Protein AF-A0A5J4RJC3-F1 (afdb_monomer)

Sequence (228 aa):
RYALVGKVFGEYEFVKGLTYNISLGGDYYGSHNDTYRSSELPLVGYAYYEKKSNPTGYSSSSFYFNWLVENKINYNTRINDDHSINAILVQSAQKETLKSNNVTATDYPNDYIQTISGGTVTKGASEKAQWSLASYLARIQYSYQGKYMASAAIRTDGSSRFGKNNRWGYFPSASAAWRISDENFFKICYCSCLIISFNGYICPDERVSSLVCYSSGIFLCRSLRCCF

Mean predicted aligned error: 11.56 Å

Solvent-accessible surface area (backbone atoms only — not comparable to full-atom val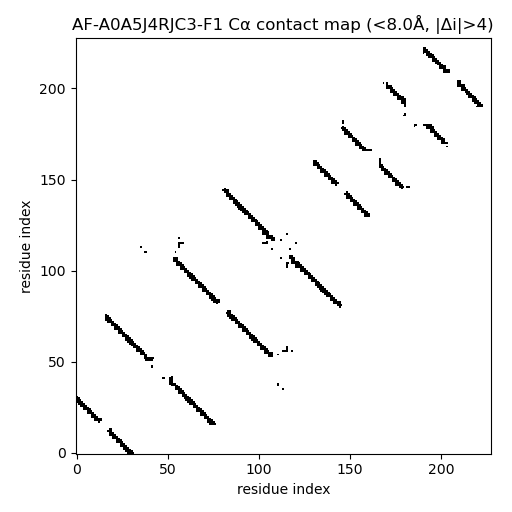ues): 12233 Å² total; per-residue (Å²): 112,50,76,49,77,51,73,51,72,50,75,48,71,83,48,95,45,33,36,39,36,43,36,44,35,38,39,39,38,43,37,69,50,76,49,67,44,58,30,84,51,80,57,92,94,59,94,59,93,83,63,73,37,81,27,38,26,37,40,37,41,38,42,36,42,37,40,37,40,38,42,36,41,36,37,46,50,64,59,73,96,44,34,41,40,39,36,38,41,36,40,38,42,36,41,40,38,40,37,40,37,39,39,33,15,30,72,42,90,52,84,85,52,65,53,59,87,43,27,49,75,77,47,73,52,75,48,76,50,74,47,38,39,39,37,40,36,42,35,41,34,42,29,43,70,81,32,42,36,39,36,42,36,42,33,36,44,31,36,63,86,41,58,92,91,61,30,65,50,82,32,53,32,43,33,43,33,41,36,52,45,82,38,90,88,43,81,51,96,85,59,80,38,40,36,45,38,44,40,43,36,43,44,89,52,101,86,51,84,73,47,81,50,74,53,75,49,78,52,73,52,83,73,90,71,80,86,133

Foldseek 3Di:
DDKDWDKDKDWDDPDVQKIKMKMKIKMKDKDKDKDKDFQQDDDPPDPDSPGGHWIKIKIKIKIKMKMKIKIKIWGWDDDPLFKTKIKMKMKMKMKMKIKMKMWMFTQAPHPPDRDNVRGHTDDIDMDMDMKMKIKIKIKMWMGTNVFKIKIKMKMKMAMPVDDPVPRIDIKIKIKIKGWPCPDPVNPDQQFNTWMWMWIWIWDDDPPDPIDTDTDTDIDGDRPPDDDD

Radius of gyration: 30.33 Å; Cα contacts (8 Å, |Δi|>4): 540; chains: 1; bounding box: 57×48×89 Å

Nearest PDB structures (foldseek):
  6z8i-assembly1_B  TM=8.276E-01  e=5.764E-12  Bacteroides thetaiotaomicron VPI-5482
  6slj-assembly1_A  TM=7.906E-01  e=1.188E-09  Porphyromonas gingivalis W83
  6sln-assembly1_B  TM=7.807E-01  e=1.125E-09  Porphyromonas gingivalis W83
  6sml-assembly1_B  TM=7.845E-01  e=1.399E-09  Porphyromonas gingivalis W83
  6sli-assembly1_B  TM=7.901E-01  e=1.902E-08  Porphyromonas gingivalis W83

Secondary structure (DSSP, 8-state):
-EEEEEEEEEEEEEETTEEEEEEEEEEEEEEEEEEEE-TTSPPTT---TTSPPPPEEEEEEEEEEEEEEEEEEEEEEEETTTEEEEEEEEEEEEEEEEEEEEEEEE--S-SS--SGGGSEEEEEEEEEEEEEEEEEEEEEEEEETTTEEEEEEEEEEEETTS-GGG-EEEEEEEEEEEEGGGSTT---TT-S-EEEEEEEEEEP-SSSS-EEEEEEEEEE--------

Structure (mmCIF, N/CA/C/O backbone):
data_AF-A0A5J4RJC3-F1
#
_entry.id   AF-A0A5J4RJC3-F1
#
loop_
_atom_site.group_PDB
_atom_site.id
_atom_site.type_symbol
_atom_site.label_atom_id
_atom_site.label_alt_id
_atom_site.label_comp_id
_atom_site.label_asym_id
_atom_site.label_entity_id
_atom_site.label_seq_id
_atom_site.pdbx_PDB_ins_code
_atom_site.Cartn_x
_atom_site.Cartn_y
_atom_site.Cartn_z
_atom_site.occupancy
_atom_site.B_iso_or_equiv
_atom_site.auth_seq_id
_atom_site.auth_comp_id
_atom_site.auth_asym_id
_atom_site.auth_atom_id
_atom_site.pdbx_PDB_model_num
ATOM 1 N N . ARG A 1 1 ? 0.465 8.266 -25.369 1.00 79.44 1 ARG A N 1
ATOM 2 C CA . ARG A 1 1 ? 0.507 7.972 -23.914 1.00 79.44 1 ARG A CA 1
ATOM 3 C C . ARG A 1 1 ? -0.915 7.714 -23.461 1.00 79.44 1 ARG A C 1
ATOM 5 O O . ARG A 1 1 ? -1.773 8.515 -23.805 1.00 79.44 1 ARG A O 1
ATOM 12 N N . TYR A 1 2 ? -1.154 6.631 -22.736 1.00 84.31 2 TYR A N 1
ATOM 13 C CA . TYR A 1 2 ? -2.465 6.259 -22.215 1.00 84.31 2 TYR A CA 1
ATOM 14 C C . TYR A 1 2 ? -2.337 5.994 -20.722 1.00 84.31 2 TYR A C 1
ATOM 16 O O . TYR A 1 2 ? -1.363 5.376 -20.294 1.00 84.31 2 TYR A O 1
ATOM 24 N N . ALA A 1 3 ? -3.308 6.472 -19.952 1.00 90.62 3 ALA A N 1
ATOM 25 C CA . ALA A 1 3 ? -3.423 6.196 -18.533 1.00 90.62 3 ALA A CA 1
ATOM 26 C C . ALA A 1 3 ? -4.844 5.708 -18.254 1.00 90.62 3 ALA A C 1
ATOM 28 O O . ALA A 1 3 ? -5.807 6.328 -18.704 1.00 90.62 3 ALA A O 1
ATOM 29 N N . LEU A 1 4 ? -4.967 4.605 -17.530 1.00 91.12 4 LEU A N 1
ATOM 30 C CA . LEU A 1 4 ? -6.232 4.104 -17.014 1.00 91.12 4 LEU A CA 1
ATOM 31 C C . LEU A 1 4 ? -6.074 3.967 -15.509 1.00 91.12 4 LEU A C 1
ATOM 33 O O . LEU A 1 4 ? -5.151 3.299 -15.063 1.00 91.12 4 LEU A O 1
ATOM 37 N N . VAL A 1 5 ? -6.965 4.584 -14.744 1.00 94.75 5 VAL A N 1
ATOM 38 C CA . VAL A 1 5 ? -7.027 4.437 -13.289 1.00 94.75 5 VAL A CA 1
ATOM 39 C C . VAL A 1 5 ? -8.444 4.019 -12.951 1.00 94.75 5 VAL A C 1
ATOM 41 O O . VAL A 1 5 ? -9.401 4.648 -13.398 1.00 94.75 5 VAL A O 1
ATOM 44 N N . GLY A 1 6 ? -8.582 2.946 -12.185 1.00 94.88 6 GLY A N 1
ATOM 45 C CA . GLY A 1 6 ? -9.876 2.413 -11.795 1.00 94.88 6 GLY A CA 1
ATOM 46 C C . GLY A 1 6 ? -9.856 1.910 -10.364 1.00 94.88 6 GLY A C 1
ATOM 47 O O . GLY A 1 6 ? -8.850 1.394 -9.881 1.00 94.88 6 GLY A O 1
ATOM 48 N N . LYS A 1 7 ? -10.994 2.047 -9.687 1.00 96.00 7 LYS A N 1
ATOM 49 C CA . LYS A 1 7 ? -11.253 1.408 -8.401 1.00 96.00 7 LYS A CA 1
ATOM 50 C C . LYS A 1 7 ? -12.678 0.884 -8.392 1.00 96.00 7 LYS A C 1
ATOM 52 O O . LYS A 1 7 ? -13.615 1.627 -8.662 1.00 96.00 7 LYS A O 1
ATOM 57 N N . VAL A 1 8 ? -12.826 -0.386 -8.053 1.00 97.19 8 VAL A N 1
ATOM 58 C CA . VAL A 1 8 ? -14.105 -1.045 -7.807 1.00 97.19 8 VAL A CA 1
ATOM 59 C C . VAL A 1 8 ? -14.127 -1.438 -6.342 1.00 97.19 8 VAL A C 1
ATOM 61 O O . VAL A 1 8 ? -13.128 -1.920 -5.813 1.00 97.19 8 VAL A O 1
ATOM 64 N N . PHE A 1 9 ? -15.244 -1.217 -5.664 1.00 96.75 9 PHE A N 1
ATOM 65 C CA . PHE A 1 9 ? -15.417 -1.660 -4.289 1.00 96.75 9 PHE A CA 1
ATOM 66 C C . PHE A 1 9 ? -16.818 -2.218 -4.084 1.00 96.75 9 PHE A C 1
ATOM 68 O O . PHE A 1 9 ? -17.766 -1.809 -4.751 1.00 96.75 9 PHE A O 1
ATOM 75 N N . GLY A 1 10 ? -16.924 -3.162 -3.161 1.00 97.25 10 GLY A N 1
ATOM 76 C CA . GLY A 1 10 ? -18.173 -3.722 -2.684 1.00 97.25 10 GLY A CA 1
ATOM 77 C C . GLY A 1 10 ? -18.180 -3.675 -1.167 1.00 97.25 10 GLY A C 1
ATOM 78 O O . GLY A 1 10 ? -17.163 -3.943 -0.529 1.00 97.25 10 GLY A O 1
ATOM 79 N N . GLU A 1 11 ? -19.322 -3.326 -0.596 1.00 96.06 11 GLU A N 1
ATOM 80 C CA . GLU A 1 11 ? -19.543 -3.372 0.841 1.00 96.06 11 GLU A CA 1
ATOM 81 C C . GLU A 1 11 ? -20.780 -4.212 1.128 1.00 96.06 11 GLU A C 1
ATOM 83 O O . GLU A 1 11 ? -21.789 -4.110 0.430 1.00 96.06 11 GLU A O 1
ATOM 88 N N . TYR A 1 12 ? -20.680 -5.059 2.142 1.00 96.81 12 TYR A N 1
ATOM 89 C CA . TYR A 1 12 ? -21.760 -5.915 2.588 1.00 96.81 12 TYR A CA 1
ATOM 90 C C . TYR A 1 12 ? -21.789 -5.968 4.113 1.00 96.81 12 TYR A C 1
ATOM 92 O O . TYR A 1 12 ? -20.771 -6.218 4.761 1.00 96.81 12 TYR A O 1
ATOM 100 N N . GLU A 1 13 ? -22.960 -5.733 4.693 1.00 96.38 13 GLU A N 1
ATOM 101 C CA . GLU A 1 13 ? -23.194 -5.877 6.126 1.00 96.38 13 GLU A CA 1
ATOM 102 C C . GLU A 1 13 ? -23.735 -7.284 6.402 1.00 96.38 13 GLU A C 1
ATOM 104 O O . GLU A 1 13 ? -24.862 -7.605 6.033 1.00 96.38 13 GLU A O 1
ATOM 109 N N . PHE A 1 14 ? -22.918 -8.142 7.022 1.00 91.19 14 PHE A N 1
ATOM 110 C CA . PHE A 1 14 ? -23.295 -9.533 7.308 1.00 91.19 14 PHE A CA 1
ATOM 111 C C . PHE A 1 14 ? -24.286 -9.630 8.469 1.00 91.19 14 PHE A C 1
ATOM 113 O O . PHE A 1 14 ? -25.265 -10.369 8.415 1.00 91.19 14 PHE A O 1
ATOM 120 N N . VAL A 1 15 ? -24.004 -8.888 9.537 1.00 92.88 15 VAL A N 1
ATOM 121 C CA . VAL A 1 15 ? -24.856 -8.730 10.718 1.00 92.88 15 VAL A CA 1
ATOM 122 C C . VAL A 1 15 ? -24.764 -7.282 11.166 1.00 92.88 15 VAL A C 1
ATOM 124 O O . VAL A 1 15 ? -23.792 -6.606 10.834 1.00 92.88 15 VAL A O 1
ATOM 127 N N . LYS A 1 16 ? -25.742 -6.812 11.945 1.00 91.00 16 LYS A N 1
ATOM 128 C CA . LYS A 1 16 ? -25.779 -5.423 12.412 1.00 91.00 16 LYS A CA 1
ATOM 129 C C . LYS A 1 16 ? -24.446 -5.025 13.053 1.00 91.00 16 LYS A C 1
ATOM 131 O O . LYS A 1 16 ? -24.051 -5.590 14.072 1.00 91.00 16 LYS A O 1
ATOM 136 N N . GLY A 1 17 ? -23.771 -4.051 12.449 1.00 90.75 17 GLY A N 1
ATOM 137 C CA . GLY A 1 17 ? -22.478 -3.548 12.905 1.00 90.75 17 GLY A CA 1
ATOM 138 C C . GLY A 1 17 ? -21.248 -4.288 12.367 1.00 90.75 17 GLY A C 1
ATOM 139 O O . GLY A 1 17 ? -20.152 -3.755 12.516 1.00 90.75 17 GLY A O 1
ATOM 140 N N . LEU A 1 18 ? -21.383 -5.452 11.718 1.00 96.19 18 LEU A N 1
ATOM 141 C CA . LEU A 1 18 ? -20.292 -6.159 11.035 1.00 96.19 18 LEU A CA 1
ATOM 142 C C . LEU A 1 18 ? -20.354 -5.908 9.526 1.00 96.19 18 LEU A C 1
ATOM 144 O O . LEU A 1 18 ? -21.114 -6.553 8.801 1.00 96.19 18 LEU A O 1
ATOM 148 N N . THR A 1 19 ? -19.498 -5.015 9.048 1.00 97.38 19 THR A N 1
ATOM 149 C CA . THR A 1 19 ? -19.360 -4.695 7.631 1.00 97.38 19 THR A CA 1
ATOM 150 C C . THR A 1 19 ? -18.090 -5.297 7.054 1.00 97.38 19 THR A C 1
ATOM 152 O O . THR A 1 19 ? -17.008 -5.231 7.641 1.00 97.38 19 THR A O 1
ATOM 155 N N . TYR A 1 20 ? -18.214 -5.884 5.873 1.00 97.75 20 TYR A N 1
ATOM 156 C CA . TYR A 1 20 ? -17.095 -6.309 5.054 1.00 97.75 20 TYR A CA 1
ATOM 157 C C . TYR A 1 20 ? -17.040 -5.461 3.799 1.00 97.75 20 TYR A C 1
ATOM 159 O O . TYR A 1 20 ? -18.033 -5.285 3.102 1.00 97.75 20 TYR A O 1
ATOM 167 N N . ASN A 1 21 ? -15.861 -4.933 3.524 1.00 97.31 21 ASN A N 1
ATOM 168 C CA . ASN A 1 21 ? -15.579 -4.097 2.381 1.00 97.31 21 ASN A CA 1
ATOM 169 C C . ASN A 1 21 ? -14.412 -4.719 1.618 1.00 97.31 21 ASN A C 1
ATOM 171 O O . ASN A 1 21 ? -13.343 -4.955 2.184 1.00 97.31 21 ASN A O 1
ATOM 175 N N . ILE A 1 22 ? -14.627 -4.986 0.340 1.00 97.31 22 ILE A N 1
ATOM 176 C CA . ILE A 1 22 ? -13.592 -5.418 -0.589 1.00 97.31 22 ILE A CA 1
ATOM 177 C C . ILE A 1 22 ? -13.391 -4.314 -1.613 1.00 97.31 22 ILE A C 1
ATOM 179 O O . ILE A 1 22 ? -14.357 -3.784 -2.161 1.00 97.31 22 ILE A O 1
ATOM 183 N N . SER A 1 23 ? -12.143 -3.959 -1.896 1.00 97.38 23 SER A N 1
ATOM 184 C CA . SER A 1 23 ? -11.833 -3.014 -2.958 1.00 97.38 23 SER A CA 1
ATOM 185 C C . SER A 1 23 ? -10.666 -3.484 -3.809 1.00 97.38 23 SER A C 1
ATOM 187 O O . SER A 1 23 ? -9.675 -4.008 -3.307 1.0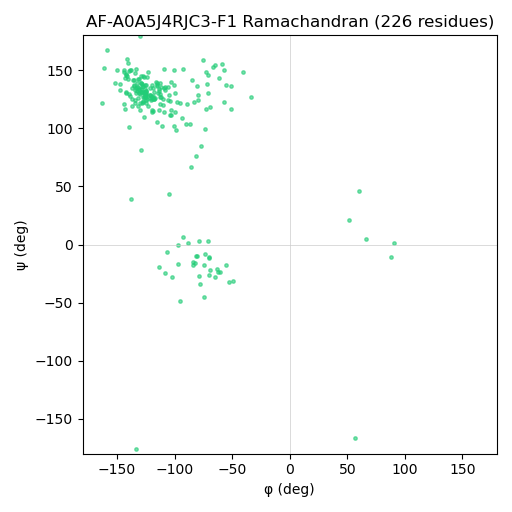0 97.38 23 SER A O 1
ATOM 189 N N . LEU A 1 24 ? -10.817 -3.319 -5.118 1.00 97.06 24 LEU A N 1
ATOM 190 C CA . LEU A 1 24 ? -9.807 -3.576 -6.127 1.00 97.06 24 LEU A CA 1
ATOM 191 C C . LEU A 1 24 ? -9.539 -2.268 -6.859 1.00 97.06 24 LEU A C 1
ATOM 193 O O . LEU A 1 24 ? -10.411 -1.731 -7.539 1.00 97.06 24 LEU A O 1
ATOM 197 N N . GLY A 1 25 ? -8.331 -1.751 -6.697 1.00 96.56 25 GLY A N 1
ATOM 198 C CA . GLY A 1 25 ? -7.804 -0.619 -7.436 1.00 96.56 25 GLY A CA 1
ATOM 199 C C . GLY A 1 25 ? -6.726 -1.067 -8.408 1.00 96.56 25 GLY A C 1
ATOM 200 O O . GLY A 1 25 ? -6.008 -2.037 -8.163 1.00 96.56 25 GLY A O 1
ATOM 201 N N . GLY A 1 26 ? -6.587 -0.343 -9.505 1.00 96.12 26 GLY A N 1
ATOM 202 C CA . GLY A 1 26 ? -5.469 -0.530 -10.404 1.00 96.12 26 GLY A CA 1
ATOM 203 C C . GLY A 1 26 ? -5.271 0.665 -11.305 1.00 96.12 26 GLY A C 1
ATOM 204 O O . GLY A 1 26 ? -6.211 1.392 -11.638 1.00 96.12 26 GLY A O 1
ATOM 205 N N . ASP A 1 27 ? -4.029 0.841 -11.703 1.00 95.62 27 ASP A N 1
ATOM 206 C CA . ASP A 1 27 ? -3.633 1.855 -12.642 1.00 95.62 27 ASP A CA 1
ATOM 207 C C . ASP A 1 27 ? -2.652 1.276 -13.660 1.00 95.62 27 ASP A C 1
ATOM 209 O O . ASP A 1 27 ? -1.838 0.384 -13.400 1.00 95.62 27 ASP A O 1
ATOM 213 N N . TYR A 1 28 ? -2.827 1.737 -14.884 1.00 94.75 28 TYR A N 1
ATOM 214 C CA . TYR A 1 28 ? -2.061 1.329 -16.036 1.00 94.75 28 TYR A CA 1
ATOM 215 C C . TYR A 1 28 ? -1.586 2.581 -16.742 1.00 94.75 28 TYR A C 1
ATOM 217 O O . TYR A 1 28 ? -2.384 3.462 -17.063 1.00 94.75 28 TYR A O 1
ATOM 225 N N . TYR A 1 29 ? -0.293 2.628 -17.031 1.00 93.94 29 TYR A N 1
ATOM 226 C CA . TYR A 1 29 ? 0.284 3.650 -17.879 1.00 93.94 29 TYR A CA 1
ATOM 227 C C . TYR A 1 29 ? 1.104 3.000 -18.989 1.00 93.94 29 TYR A C 1
ATOM 229 O O . TYR A 1 29 ? 2.037 2.232 -18.754 1.00 93.94 29 TYR A O 1
ATOM 237 N N . GLY A 1 30 ? 0.728 3.323 -20.221 1.00 93.38 30 GLY A N 1
ATOM 238 C CA . GLY A 1 30 ? 1.398 2.880 -21.431 1.00 93.38 30 GLY A CA 1
ATOM 239 C C . GLY A 1 30 ? 1.894 4.081 -22.219 1.00 93.38 30 GLY A C 1
ATOM 240 O O . GLY A 1 30 ? 1.125 4.977 -22.584 1.00 93.38 30 GLY A O 1
ATOM 241 N N . SER A 1 31 ? 3.182 4.104 -22.528 1.00 93.12 31 SER A N 1
ATOM 242 C CA . SER A 1 31 ? 3.745 5.068 -23.463 1.00 93.12 31 SER A CA 1
ATOM 243 C C . SER A 1 31 ? 4.488 4.328 -24.546 1.00 93.12 31 SER A C 1
ATOM 245 O O . SER A 1 31 ? 5.388 3.555 -24.252 1.00 93.12 31 SER A O 1
ATOM 247 N N . HIS A 1 32 ? 4.146 4.635 -25.785 1.00 92.62 32 HIS A N 1
ATOM 248 C CA . HIS A 1 32 ? 4.921 4.250 -26.948 1.00 92.62 32 HIS A CA 1
ATOM 249 C C . HIS A 1 32 ? 5.352 5.524 -27.658 1.00 92.62 32 HIS A C 1
ATOM 251 O O . HIS A 1 32 ? 4.567 6.475 -27.736 1.00 92.62 32 HIS A O 1
ATOM 257 N N . ASN A 1 33 ? 6.602 5.570 -28.092 1.00 91.12 33 ASN A N 1
ATOM 258 C CA . ASN A 1 33 ? 7.173 6.719 -28.764 1.00 91.12 33 ASN A CA 1
ATOM 259 C C . ASN A 1 33 ? 8.128 6.249 -29.854 1.00 91.12 33 ASN A C 1
ATOM 261 O O . ASN A 1 33 ? 9.172 5.671 -29.555 1.00 91.12 33 ASN A O 1
ATOM 265 N N . ASP A 1 34 ? 7.788 6.577 -31.093 1.00 91.50 34 ASP A N 1
ATOM 266 C CA . ASP A 1 34 ? 8.653 6.374 -32.243 1.00 91.50 34 ASP A CA 1
ATOM 267 C C . ASP A 1 34 ? 9.141 7.726 -32.745 1.00 91.50 34 ASP A C 1
ATOM 269 O O . ASP A 1 34 ? 8.376 8.683 -32.870 1.00 91.50 34 ASP A O 1
ATOM 273 N N . THR A 1 35 ? 10.432 7.808 -33.026 1.00 90.00 35 THR A N 1
ATOM 274 C CA . THR A 1 35 ? 11.062 8.985 -33.613 1.00 90.00 35 THR A CA 1
ATOM 275 C C . THR A 1 35 ? 11.967 8.544 -34.739 1.00 90.00 35 THR A C 1
ATOM 277 O O . THR A 1 35 ? 12.755 7.612 -34.577 1.00 90.00 35 THR A O 1
ATOM 280 N N . TYR A 1 36 ? 11.886 9.247 -35.857 1.00 89.81 36 TYR A N 1
ATOM 281 C CA . TYR A 1 36 ? 12.726 9.009 -37.012 1.00 89.81 36 TYR A CA 1
ATOM 282 C C . TYR A 1 36 ? 13.441 10.298 -37.392 1.00 89.81 36 TYR A C 1
ATOM 284 O O . TYR A 1 36 ? 12.834 11.366 -37.475 1.00 89.81 36 TYR A O 1
ATOM 292 N N . ARG A 1 37 ? 14.747 10.196 -37.612 1.00 87.38 37 ARG A N 1
ATOM 293 C CA . ARG A 1 37 ? 15.583 11.274 -38.116 1.00 87.38 37 ARG A CA 1
ATOM 294 C C . ARG A 1 37 ? 15.986 10.935 -39.546 1.00 87.38 37 ARG A C 1
ATOM 296 O O . ARG A 1 37 ? 16.731 9.980 -39.752 1.00 87.38 37 ARG A O 1
ATOM 303 N N . SER A 1 38 ? 15.509 11.739 -40.495 1.00 83.31 38 SER A N 1
ATOM 304 C CA . SER A 1 38 ? 15.819 11.607 -41.922 1.00 83.31 38 SER A CA 1
ATOM 305 C C . SER A 1 38 ? 17.290 11.895 -42.227 1.00 83.31 38 SER A C 1
ATOM 307 O O . SER A 1 38 ? 17.953 12.678 -41.537 1.00 83.31 38 SER A O 1
ATOM 309 N N . SER A 1 39 ? 17.761 11.276 -43.309 1.00 81.38 39 SER A N 1
ATOM 310 C CA . SER A 1 39 ? 19.084 11.476 -43.891 1.00 81.38 39 SER A CA 1
ATOM 311 C C . SER A 1 39 ? 19.322 12.904 -44.413 1.00 81.38 39 SER A C 1
ATOM 313 O O . SER A 1 39 ? 20.469 13.341 -44.517 1.00 81.38 39 SER A O 1
ATOM 315 N N . GLU A 1 40 ? 18.255 13.662 -44.690 1.00 78.94 40 GLU A N 1
ATOM 316 C CA . GLU A 1 40 ? 18.301 15.045 -45.192 1.00 78.94 40 GLU A CA 1
ATOM 317 C C . GLU A 1 40 ? 18.685 16.067 -44.111 1.00 78.94 40 GLU A C 1
ATOM 319 O O . GLU A 1 40 ? 19.101 17.182 -44.421 1.00 78.94 40 GLU A O 1
ATOM 324 N N . LEU A 1 41 ? 18.586 15.693 -42.830 1.00 75.75 41 LEU A N 1
ATOM 325 C CA . LEU A 1 41 ? 18.925 16.583 -41.722 1.00 75.75 41 LEU A CA 1
ATOM 326 C C . LEU A 1 41 ? 20.449 16.642 -41.503 1.00 75.75 41 LEU A C 1
ATOM 328 O O . LEU A 1 41 ? 21.061 15.600 -41.228 1.00 75.75 41 LEU A O 1
ATOM 332 N N . PRO A 1 42 ? 21.077 17.836 -41.530 1.00 69.44 42 PRO A N 1
ATOM 333 C CA . PRO A 1 42 ? 22.514 17.974 -41.305 1.00 69.44 42 PRO A CA 1
ATOM 334 C C . PRO A 1 42 ? 22.908 17.573 -39.874 1.00 69.44 42 PRO A C 1
ATOM 336 O O . PRO A 1 42 ? 22.104 17.607 -38.940 1.00 69.44 42 PRO A O 1
ATOM 339 N N . LEU A 1 43 ? 24.163 17.155 -39.687 1.00 67.69 43 LEU A N 1
ATOM 340 C CA . LEU A 1 43 ? 24.725 16.867 -38.364 1.00 67.69 43 LEU A CA 1
ATOM 341 C C . LEU A 1 43 ? 25.157 18.175 -37.684 1.00 67.69 43 LEU A C 1
ATOM 343 O O . LEU A 1 43 ? 25.804 19.016 -38.306 1.00 67.69 43 LEU A O 1
ATOM 347 N N . VAL A 1 44 ? 24.842 18.330 -36.393 1.00 63.78 44 VAL A N 1
ATOM 348 C CA . VAL A 1 44 ? 25.274 19.489 -35.592 1.00 63.78 44 VAL A CA 1
ATOM 349 C C . VAL A 1 44 ? 26.806 19.584 -35.622 1.00 63.78 44 VAL A C 1
ATOM 351 O O . VAL A 1 44 ? 27.488 18.625 -35.264 1.00 63.78 44 VAL A O 1
ATOM 354 N N . GLY A 1 45 ? 27.341 20.726 -36.067 1.00 63.88 45 GLY A N 1
ATOM 355 C CA . GLY A 1 45 ? 28.786 20.990 -36.139 1.00 63.88 45 GLY A CA 1
ATOM 356 C C . GLY A 1 45 ? 29.481 20.610 -37.455 1.00 63.88 45 GLY A C 1
ATOM 357 O O . GLY A 1 45 ? 30.684 20.826 -37.567 1.00 63.88 45 GLY A O 1
ATOM 358 N N . TYR A 1 46 ? 28.763 20.090 -38.459 1.00 58.97 46 TYR A N 1
ATOM 359 C CA . TYR A 1 46 ? 29.318 19.819 -39.793 1.00 58.97 46 TYR A CA 1
ATOM 360 C C . TYR A 1 46 ? 28.852 20.875 -40.806 1.00 58.97 46 TYR A C 1
ATOM 362 O O . TYR A 1 46 ? 27.658 21.063 -41.010 1.00 58.97 46 TYR A O 1
ATOM 370 N N . ALA A 1 47 ? 29.802 21.548 -41.465 1.00 53.62 47 ALA A N 1
ATOM 371 C CA . ALA A 1 47 ? 29.554 22.639 -42.419 1.00 53.62 47 ALA A CA 1
ATOM 372 C C . ALA A 1 47 ? 29.112 22.183 -43.828 1.00 53.62 47 ALA A C 1
ATOM 374 O O . ALA A 1 47 ? 28.959 23.013 -44.720 1.00 53.62 47 ALA A O 1
ATOM 375 N N . TYR A 1 48 ? 28.927 20.881 -44.058 1.00 52.66 48 TYR A N 1
ATOM 376 C CA . TYR A 1 48 ? 28.802 20.329 -45.408 1.00 52.66 48 TYR A CA 1
ATOM 377 C C . TYR A 1 48 ? 27.383 19.827 -45.685 1.00 52.66 48 TYR A C 1
ATOM 379 O O . TYR A 1 48 ? 27.010 18.726 -45.289 1.00 52.66 48 TYR A O 1
ATOM 387 N N . TYR A 1 49 ? 26.619 20.638 -46.420 1.00 56.28 49 TYR A N 1
ATOM 388 C CA . TYR A 1 49 ? 25.279 20.330 -46.938 1.00 56.28 49 TYR A CA 1
ATOM 389 C C . TYR A 1 49 ? 25.275 19.280 -48.075 1.00 56.28 49 TYR A C 1
ATOM 391 O O . TYR A 1 49 ? 24.220 18.974 -48.620 1.00 56.28 49 TYR A O 1
ATOM 399 N N . GLU A 1 50 ? 26.434 18.718 -48.443 1.00 59.16 50 GLU A N 1
ATOM 400 C CA . GLU A 1 50 ? 26.585 17.830 -49.610 1.00 59.16 50 GLU A CA 1
ATOM 401 C C . GLU A 1 50 ? 26.537 16.326 -49.278 1.00 59.16 50 GLU A C 1
ATOM 403 O O . GLU A 1 50 ? 26.317 15.507 -50.170 1.00 59.16 50 GLU A O 1
ATOM 408 N N . LYS A 1 51 ? 26.703 15.927 -48.006 1.00 65.62 51 LYS A N 1
ATOM 409 C CA . LYS A 1 51 ? 26.656 14.514 -47.588 1.00 65.62 51 LYS A CA 1
ATOM 410 C C . LYS A 1 51 ? 25.443 14.254 -46.700 1.00 65.62 51 LYS A C 1
ATOM 412 O O . LYS A 1 51 ? 25.374 14.755 -45.579 1.00 65.62 51 LYS A O 1
ATOM 417 N N . LYS A 1 52 ? 24.519 13.417 -47.186 1.00 70.12 52 LYS A N 1
ATOM 418 C CA . LYS A 1 52 ? 23.370 12.942 -46.401 1.00 70.12 52 LYS A CA 1
ATOM 419 C C . LYS A 1 52 ? 23.843 12.287 -45.099 1.00 70.12 52 LYS A C 1
ATOM 421 O O . LYS A 1 52 ? 24.828 11.543 -45.088 1.00 70.12 52 LYS A O 1
ATOM 426 N N . SER A 1 53 ? 23.156 12.585 -44.001 1.00 76.75 53 SER A N 1
ATOM 427 C CA . SER A 1 53 ? 23.426 11.964 -42.706 1.00 76.75 53 SER A CA 1
ATOM 428 C C . SER A 1 53 ? 22.883 10.532 -42.663 1.00 76.75 53 SER A C 1
ATOM 430 O O . SER A 1 53 ? 22.013 10.169 -43.451 1.00 76.75 53 SER A O 1
ATOM 432 N N . ASN A 1 54 ? 23.408 9.695 -41.761 1.00 82.19 54 ASN A N 1
ATOM 433 C CA . ASN A 1 54 ? 22.869 8.349 -41.574 1.00 82.19 54 ASN A CA 1
ATOM 434 C C . ASN A 1 54 ? 21.513 8.449 -40.849 1.00 82.19 54 ASN A C 1
ATOM 436 O O . ASN A 1 54 ? 21.490 8.930 -39.705 1.00 82.19 54 ASN A O 1
ATOM 440 N N . PRO A 1 55 ? 20.396 8.038 -41.476 1.00 85.50 55 PRO A N 1
ATOM 441 C CA . PRO A 1 55 ? 19.090 8.104 -40.843 1.00 85.50 55 PRO A CA 1
ATOM 442 C C . PRO A 1 55 ? 19.053 7.246 -39.580 1.00 85.50 55 PRO A C 1
ATOM 444 O O . PRO A 1 55 ? 19.669 6.183 -39.496 1.00 85.50 55 PRO A O 1
ATOM 447 N N . THR A 1 56 ? 18.339 7.725 -38.565 1.00 88.00 56 THR A N 1
ATOM 448 C CA . THR A 1 56 ? 18.250 7.048 -37.266 1.00 88.00 56 THR A CA 1
ATOM 449 C C . THR A 1 56 ? 16.798 6.920 -36.849 1.00 88.00 56 THR A C 1
ATOM 451 O O . THR A 1 56 ? 16.105 7.923 -36.695 1.00 88.00 56 THR A O 1
ATOM 454 N N . GLY A 1 57 ? 16.349 5.689 -36.627 1.00 91.00 57 GLY A N 1
ATOM 455 C CA . GLY A 1 57 ? 15.059 5.403 -36.014 1.00 91.00 57 GLY A CA 1
ATOM 456 C C . GLY A 1 57 ? 15.245 5.001 -34.560 1.00 91.00 57 GLY A C 1
ATOM 457 O O . GLY A 1 57 ? 16.172 4.267 -34.215 1.00 91.00 57 GLY A O 1
ATOM 458 N N . TYR A 1 58 ? 14.360 5.483 -33.704 1.00 91.38 58 TYR A N 1
ATOM 459 C CA . TYR A 1 58 ? 14.320 5.151 -32.292 1.00 91.38 58 TYR A CA 1
ATOM 460 C C . TYR A 1 58 ? 12.886 4.836 -31.894 1.00 91.38 58 TYR A C 1
ATOM 462 O O . TYR A 1 58 ? 11.977 5.606 -32.191 1.00 91.38 58 TYR A O 1
ATOM 470 N N . SER A 1 59 ? 12.705 3.709 -31.218 1.00 93.25 59 SER A N 1
ATOM 471 C CA . SER A 1 59 ? 11.425 3.274 -30.679 1.00 93.25 59 SER A CA 1
ATOM 472 C C . SER A 1 59 ? 11.599 3.002 -29.202 1.00 93.25 59 SER A C 1
ATOM 474 O O . SER A 1 59 ? 12.539 2.310 -28.799 1.00 93.25 59 SER A O 1
ATOM 476 N N . SER A 1 60 ? 10.710 3.553 -28.386 1.00 93.44 60 SER A N 1
ATOM 477 C CA . SER A 1 60 ? 10.667 3.265 -26.963 1.00 93.44 60 SER A CA 1
ATOM 478 C C . SER A 1 60 ? 9.260 2.958 -26.493 1.00 93.44 60 SER A C 1
ATOM 480 O O . SER A 1 60 ? 8.282 3.602 -26.870 1.00 93.44 60 SER A O 1
ATOM 482 N N . SER A 1 61 ? 9.180 1.962 -25.620 1.00 93.94 61 SER A N 1
ATOM 483 C CA . SER A 1 61 ? 7.952 1.545 -24.966 1.00 93.94 61 SER A CA 1
ATOM 484 C C . SER A 1 61 ? 8.175 1.540 -23.464 1.00 93.94 61 SER A C 1
ATOM 486 O O . SER A 1 61 ? 9.138 0.959 -22.967 1.00 93.94 61 SER A O 1
ATOM 488 N N . SER A 1 62 ? 7.255 2.151 -22.733 1.00 93.94 62 SER A N 1
ATOM 489 C CA . SER A 1 62 ? 7.176 2.098 -21.281 1.00 93.94 62 SER A CA 1
ATOM 490 C C . SER A 1 62 ? 5.821 1.533 -20.884 1.00 93.94 62 SER A C 1
ATOM 492 O O . SER A 1 62 ? 4.775 1.981 -21.358 1.00 93.94 62 SER A O 1
ATOM 494 N N . PHE A 1 63 ? 5.864 0.520 -20.033 1.00 94.88 63 PHE A N 1
ATOM 495 C CA . PHE A 1 63 ? 4.720 -0.167 -19.470 1.00 94.88 63 PHE A CA 1
ATOM 496 C C . PHE A 1 63 ? 4.800 -0.045 -17.958 1.00 94.88 63 PHE A C 1
ATOM 498 O O . PHE A 1 63 ? 5.789 -0.437 -17.340 1.00 94.88 63 PHE A O 1
ATOM 505 N N . TYR A 1 64 ? 3.731 0.451 -17.367 1.00 95.62 64 TYR A N 1
ATOM 506 C CA . TYR A 1 64 ? 3.560 0.556 -15.936 1.00 95.62 64 TYR A CA 1
ATOM 507 C C . TYR A 1 64 ? 2.202 -0.023 -15.569 1.00 95.62 64 TYR A C 1
ATOM 509 O O . TYR A 1 64 ? 1.192 0.289 -16.202 1.00 95.62 64 TYR A O 1
ATOM 517 N N . PHE A 1 65 ? 2.194 -0.901 -14.576 1.00 95.88 65 PHE A N 1
ATOM 518 C CA . PHE A 1 65 ? 0.977 -1.512 -14.072 1.00 95.88 65 PHE A CA 1
ATOM 519 C C . PHE A 1 65 ? 1.081 -1.707 -12.570 1.00 95.88 65 PHE A C 1
ATOM 521 O O . PHE A 1 65 ? 1.972 -2.421 -12.095 1.00 95.88 65 PHE A O 1
ATOM 528 N N . ASN A 1 66 ? 0.151 -1.105 -11.844 1.00 96.69 66 ASN A N 1
ATOM 529 C CA . ASN A 1 66 ? 0.013 -1.240 -10.408 1.00 96.69 66 ASN A CA 1
ATOM 530 C C . ASN A 1 66 ? -1.407 -1.703 -10.080 1.00 96.69 66 ASN A C 1
ATOM 532 O O . ASN A 1 66 ? -2.383 -1.238 -10.662 1.00 96.69 66 ASN A O 1
ATOM 536 N N . TRP A 1 67 ? -1.525 -2.648 -9.155 1.00 96.56 67 TRP A N 1
ATOM 537 C CA . TRP A 1 67 ? -2.814 -3.084 -8.631 1.00 96.56 67 TRP A CA 1
ATOM 538 C C . TRP A 1 67 ? -2.754 -3.183 -7.117 1.00 96.56 67 TRP A C 1
ATOM 540 O O . TRP A 1 67 ? -1.714 -3.520 -6.547 1.00 96.56 67 TRP A O 1
ATOM 550 N N . LEU A 1 68 ? -3.887 -2.898 -6.485 1.00 97.06 68 LEU A N 1
ATOM 551 C CA . LEU A 1 68 ? -4.091 -2.918 -5.047 1.00 97.06 68 LEU A CA 1
ATOM 552 C C . LEU A 1 68 ? -5.410 -3.633 -4.748 1.00 97.06 68 LEU A C 1
ATOM 554 O O . LEU A 1 68 ? -6.466 -3.239 -5.235 1.00 97.06 68 LEU A O 1
ATOM 558 N N . VAL A 1 69 ? -5.347 -4.672 -3.927 1.00 97.81 69 VAL A N 1
ATOM 559 C CA . VAL A 1 69 ? -6.516 -5.373 -3.393 1.00 97.81 69 VAL A CA 1
ATOM 560 C C . VAL A 1 69 ? -6.551 -5.112 -1.897 1.00 97.81 69 VAL A C 1
ATOM 562 O O . VAL A 1 69 ? -5.560 -5.364 -1.215 1.00 97.81 69 VAL A O 1
ATOM 565 N N . GLU A 1 70 ? -7.678 -4.631 -1.383 1.00 97.81 70 GLU A N 1
A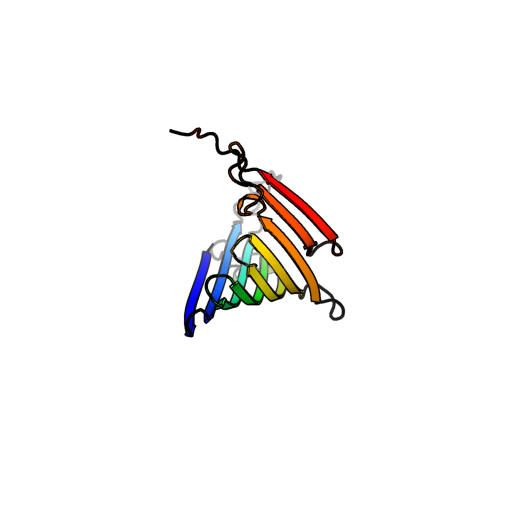TOM 566 C CA . GLU A 1 70 ? -7.890 -4.407 0.046 1.00 97.81 70 GLU A CA 1
ATOM 567 C C . GLU A 1 70 ? -9.154 -5.124 0.512 1.00 97.81 70 GLU A C 1
ATOM 569 O O . GLU A 1 70 ? -10.235 -4.936 -0.044 1.00 97.81 70 GLU A O 1
ATOM 574 N N . ASN A 1 71 ? -9.011 -5.913 1.568 1.00 97.88 71 ASN A N 1
ATOM 575 C CA . ASN A 1 71 ? -10.092 -6.559 2.292 1.00 97.88 71 ASN A CA 1
ATOM 576 C C . ASN A 1 71 ? -10.171 -5.931 3.680 1.00 97.88 71 ASN A C 1
ATOM 578 O O . ASN A 1 71 ? -9.205 -5.989 4.437 1.00 97.88 71 ASN A O 1
ATOM 582 N N . LYS A 1 72 ? -11.311 -5.344 4.032 1.00 97.62 72 LYS A N 1
ATOM 583 C CA . LYS A 1 72 ? -11.545 -4.697 5.323 1.00 97.62 72 LYS A CA 1
ATOM 584 C C . LYS A 1 72 ? -12.776 -5.301 5.981 1.00 97.62 72 LYS A C 1
ATOM 586 O O . LYS A 1 72 ? -13.870 -5.221 5.441 1.00 97.62 72 LYS A O 1
ATOM 591 N N . ILE A 1 73 ? -12.604 -5.837 7.178 1.00 97.62 73 ILE A N 1
ATOM 592 C CA . ILE A 1 73 ? -13.692 -6.221 8.074 1.00 97.62 73 ILE A CA 1
ATOM 593 C C . ILE A 1 73 ? -13.750 -5.172 9.176 1.00 97.62 73 ILE A C 1
ATOM 595 O O . ILE A 1 73 ? -12.732 -4.857 9.789 1.00 97.62 73 ILE A O 1
ATOM 599 N N . ASN A 1 74 ? -14.926 -4.619 9.425 1.00 97.00 74 ASN A N 1
ATOM 600 C CA . ASN A 1 74 ? -15.170 -3.661 10.488 1.00 97.00 74 ASN A CA 1
ATOM 601 C C . ASN A 1 74 ? -16.346 -4.145 11.331 1.00 97.00 74 ASN A C 1
ATOM 603 O O . ASN A 1 74 ? -17.419 -4.416 10.808 1.00 97.00 74 ASN A O 1
ATOM 607 N N . TYR A 1 75 ? -16.141 -4.228 12.637 1.00 96.44 75 TYR A N 1
ATOM 608 C CA . TYR A 1 75 ? -17.157 -4.573 13.612 1.00 96.44 75 TYR A CA 1
ATOM 609 C C . TYR A 1 75 ? -17.341 -3.407 14.572 1.00 96.44 75 TYR A C 1
ATOM 611 O O . TYR A 1 75 ? -16.426 -3.045 15.309 1.00 96.44 75 TYR A O 1
ATOM 619 N N . ASN A 1 76 ? -18.519 -2.806 14.554 1.00 95.38 76 ASN A N 1
ATOM 620 C CA . ASN A 1 76 ? -18.897 -1.726 15.441 1.00 95.38 76 ASN A CA 1
ATOM 621 C C . ASN A 1 76 ? -20.102 -2.163 16.267 1.00 95.38 76 ASN A C 1
ATOM 623 O O . ASN A 1 76 ? -21.179 -2.395 15.723 1.00 95.38 76 ASN A O 1
ATOM 627 N N . THR A 1 77 ? -19.923 -2.258 17.578 1.00 93.69 77 THR A N 1
ATOM 628 C CA . THR A 1 77 ? -20.988 -2.654 18.494 1.00 93.69 77 THR A CA 1
ATOM 629 C C . THR A 1 77 ? -21.040 -1.728 19.695 1.00 93.69 77 THR A C 1
ATOM 631 O O . THR A 1 77 ? -20.030 -1.150 20.108 1.00 93.69 77 THR A O 1
ATOM 634 N N . ARG A 1 78 ? -22.238 -1.586 20.255 1.00 92.31 78 ARG A N 1
ATOM 635 C CA . ARG A 1 78 ? -22.457 -0.909 21.528 1.00 92.31 78 ARG A CA 1
ATOM 636 C C . ARG A 1 78 ? -23.013 -1.913 22.519 1.00 92.31 78 ARG A C 1
ATOM 638 O O . ARG A 1 78 ? -23.990 -2.594 22.218 1.00 92.31 78 ARG A O 1
ATOM 645 N N . ILE A 1 79 ? -22.354 -2.022 23.666 1.00 90.19 79 ILE A N 1
ATOM 646 C CA . ILE A 1 79 ? -22.815 -2.841 24.784 1.00 90.19 79 ILE A CA 1
ATOM 647 C C . ILE A 1 79 ? -23.404 -1.862 25.792 1.00 90.19 79 ILE A C 1
ATOM 649 O O . ILE A 1 79 ? -22.679 -1.055 26.372 1.00 90.19 79 ILE A O 1
ATOM 653 N N . ASN A 1 80 ? -24.722 -1.919 25.969 1.00 89.62 80 ASN A N 1
ATOM 654 C CA . ASN A 1 80 ? -25.493 -0.888 26.670 1.00 89.62 80 ASN A CA 1
ATOM 655 C C . ASN A 1 80 ? -25.302 0.504 26.024 1.00 89.62 80 ASN A C 1
ATOM 657 O O . ASN A 1 80 ? -24.783 0.624 24.911 1.00 89.62 80 ASN A O 1
ATOM 661 N N . ASP A 1 81 ? -25.718 1.557 26.725 1.00 86.25 81 ASP A N 1
ATOM 662 C CA . ASP A 1 81 ? -25.517 2.945 26.285 1.00 86.25 81 ASP A CA 1
ATOM 663 C C . ASP A 1 81 ? -24.101 3.473 26.589 1.00 86.25 81 ASP A C 1
ATOM 665 O O . ASP A 1 81 ? -23.688 4.508 26.064 1.00 86.25 81 ASP A O 1
ATOM 669 N N . ASP A 1 82 ? -23.326 2.720 27.375 1.00 91.19 82 ASP A N 1
ATOM 670 C CA . ASP A 1 82 ? -22.060 3.183 27.941 1.00 91.19 82 ASP A CA 1
ATOM 671 C C . ASP A 1 82 ? -20.822 2.655 27.214 1.00 91.19 82 ASP A C 1
ATOM 673 O O . ASP A 1 82 ? -19.788 3.317 27.228 1.00 91.19 82 ASP A O 1
ATOM 677 N N . HIS A 1 83 ? -20.867 1.486 26.572 1.00 93.62 83 HIS A N 1
ATOM 678 C CA . HIS A 1 83 ? -19.674 0.895 25.963 1.00 93.62 83 HIS A CA 1
ATOM 679 C C . HIS A 1 83 ? -19.776 0.900 24.443 1.00 93.62 83 HIS A C 1
ATOM 681 O O . HIS A 1 83 ? -20.710 0.348 23.870 1.00 93.62 83 HIS A O 1
ATOM 687 N N . SER A 1 84 ? -18.768 1.449 23.772 1.00 94.25 84 SER A N 1
ATOM 688 C CA . SER A 1 84 ? -18.623 1.387 22.318 1.00 94.25 84 SER A CA 1
ATOM 689 C C . SER A 1 84 ? -17.344 0.639 21.970 1.00 94.25 84 SER A C 1
ATOM 691 O O . SER A 1 84 ? -16.261 1.021 22.411 1.00 94.25 84 SER A O 1
ATOM 693 N N . ILE A 1 85 ? -17.459 -0.402 21.150 1.00 94.94 85 ILE A N 1
ATOM 694 C CA . ILE A 1 85 ? -16.329 -1.192 20.659 1.00 94.94 85 ILE A CA 1
ATOM 695 C C . ILE A 1 85 ? -16.301 -1.094 19.139 1.00 94.94 85 ILE A C 1
ATOM 697 O O . ILE A 1 85 ? -17.285 -1.402 18.471 1.00 94.94 85 ILE A O 1
ATOM 701 N N . ASN A 1 86 ? -15.152 -0.706 18.596 1.00 96.06 86 ASN A N 1
ATOM 702 C CA . ASN A 1 86 ? -14.879 -0.739 17.169 1.00 96.06 86 ASN A CA 1
ATOM 703 C C . ASN A 1 86 ? -13.626 -1.578 16.909 1.00 96.06 86 ASN A C 1
ATOM 705 O O . ASN A 1 86 ? -12.543 -1.248 17.383 1.00 96.06 86 ASN A O 1
ATOM 709 N N . ALA A 1 87 ? -13.771 -2.657 16.154 1.00 96.75 87 ALA A N 1
ATOM 710 C CA . ALA A 1 87 ? -12.674 -3.511 15.733 1.00 96.75 87 ALA A CA 1
ATOM 711 C C . ALA A 1 87 ? -12.577 -3.508 14.207 1.00 96.75 87 ALA A C 1
ATOM 713 O O . ALA A 1 87 ? -13.583 -3.635 13.516 1.00 96.75 87 ALA A O 1
ATOM 714 N N . ILE A 1 88 ? -11.368 -3.368 13.677 1.00 97.12 88 ILE A N 1
ATOM 715 C CA . ILE A 1 88 ? -11.089 -3.361 12.244 1.00 97.12 88 ILE A CA 1
ATOM 716 C C . ILE A 1 88 ? -9.967 -4.355 11.967 1.00 97.12 88 ILE A C 1
ATOM 718 O O . ILE A 1 88 ? -8.933 -4.336 12.635 1.00 97.12 88 ILE A O 1
ATOM 722 N N . LEU A 1 89 ? -10.156 -5.178 10.944 1.00 97.50 89 LEU A N 1
ATOM 723 C CA . LEU A 1 89 ? -9.126 -6.014 10.348 1.00 97.50 89 LEU A CA 1
ATOM 724 C C . LEU A 1 89 ? -8.998 -5.633 8.874 1.00 97.50 89 LEU A C 1
ATOM 726 O O . LEU A 1 89 ? -9.982 -5.665 8.141 1.00 97.50 89 LEU A O 1
ATOM 730 N N . VAL A 1 90 ? -7.799 -5.266 8.440 1.00 97.62 90 VAL A N 1
ATOM 731 C CA . VAL A 1 90 ? -7.490 -4.939 7.047 1.00 97.62 90 VAL A CA 1
ATOM 732 C C . VAL A 1 90 ? -6.388 -5.857 6.559 1.00 97.62 90 VAL A C 1
ATOM 734 O O . VAL A 1 90 ? -5.378 -6.039 7.233 1.00 97.62 90 VAL A O 1
ATOM 737 N N . GLN A 1 91 ? -6.571 -6.399 5.368 1.00 97.75 91 GLN A N 1
ATOM 738 C CA . GLN A 1 91 ? -5.547 -7.086 4.604 1.00 97.75 91 GLN A CA 1
ATOM 739 C C . GLN A 1 91 ? -5.409 -6.357 3.273 1.00 97.75 91 GLN A C 1
ATOM 741 O O . GLN A 1 91 ? -6.410 -6.109 2.604 1.00 97.75 91 GLN A O 1
ATOM 746 N N . SER A 1 92 ? -4.189 -5.990 2.897 1.00 97.19 92 SER A N 1
ATOM 747 C CA . SER A 1 92 ? -3.917 -5.375 1.604 1.00 97.19 92 SER A CA 1
ATOM 748 C C . SER A 1 92 ? -2.787 -6.087 0.876 1.00 97.19 92 SER A C 1
ATOM 750 O O . SER A 1 92 ? -1.841 -6.602 1.475 1.00 97.19 92 SER A O 1
ATOM 752 N N . ALA A 1 93 ? -2.911 -6.140 -0.443 1.00 96.81 93 ALA A N 1
ATOM 753 C CA . ALA A 1 93 ? -1.903 -6.672 -1.337 1.00 96.81 93 ALA A CA 1
ATOM 754 C C . ALA A 1 93 ? -1.735 -5.710 -2.508 1.00 96.81 93 ALA A C 1
ATOM 756 O O . ALA A 1 93 ? -2.693 -5.434 -3.229 1.00 96.81 93 ALA A O 1
ATOM 757 N N . GLN A 1 94 ? -0.516 -5.219 -2.694 1.00 96.50 94 GLN A N 1
ATOM 758 C CA . GLN A 1 94 ? -0.148 -4.320 -3.774 1.00 96.50 94 GLN A CA 1
ATOM 759 C C . GLN A 1 94 ? 1.007 -4.901 -4.576 1.00 96.50 94 GLN A C 1
ATOM 761 O O . GLN A 1 94 ? 1.930 -5.509 -4.023 1.00 96.50 94 GLN A O 1
ATOM 766 N N . LYS A 1 95 ? 0.993 -4.676 -5.886 1.00 96.06 95 LYS A N 1
ATOM 767 C CA . LYS A 1 95 ? 2.131 -4.992 -6.740 1.00 96.06 95 LYS A CA 1
ATOM 768 C C . LYS A 1 95 ? 2.231 -4.008 -7.886 1.00 96.06 95 LYS A C 1
ATOM 770 O O . LYS A 1 95 ? 1.273 -3.808 -8.626 1.00 96.06 95 LYS A O 1
ATOM 775 N N . GLU A 1 96 ? 3.445 -3.523 -8.090 1.00 96.12 96 GLU A N 1
ATOM 776 C CA . GLU A 1 96 ? 3.802 -2.635 -9.183 1.00 96.12 96 GLU A CA 1
ATOM 777 C C . GLU A 1 96 ? 4.789 -3.332 -10.116 1.00 96.12 96 GLU A C 1
ATOM 779 O O . GLU A 1 96 ? 5.704 -4.044 -9.688 1.00 96.12 96 GLU A O 1
ATOM 784 N N . THR A 1 97 ? 4.593 -3.140 -11.415 1.00 96.00 97 THR A N 1
ATOM 785 C CA . THR A 1 97 ? 5.487 -3.615 -12.465 1.00 96.00 97 THR A CA 1
ATOM 786 C C . THR A 1 97 ? 5.772 -2.483 -13.434 1.00 96.00 97 THR A C 1
ATOM 788 O O . THR A 1 97 ? 4.868 -2.011 -14.119 1.00 96.00 97 THR A O 1
ATOM 791 N N . LEU A 1 98 ? 7.043 -2.117 -13.544 1.00 95.06 98 LEU A N 1
ATOM 792 C CA . LEU A 1 98 ? 7.561 -1.214 -14.559 1.00 95.06 98 LEU A CA 1
ATOM 793 C C . LEU A 1 98 ? 8.393 -2.024 -15.557 1.00 95.06 98 LEU A C 1
ATOM 795 O O . LEU A 1 98 ? 9.232 -2.839 -15.167 1.00 95.06 98 LEU A O 1
ATOM 799 N N . LYS A 1 99 ? 8.162 -1.808 -16.847 1.00 95.88 99 LYS A N 1
ATOM 800 C CA . LYS A 1 99 ? 8.999 -2.320 -17.931 1.00 95.88 99 LYS A CA 1
ATOM 801 C C . LYS A 1 99 ? 9.285 -1.188 -18.902 1.00 95.88 99 LYS A C 1
ATOM 803 O O . LYS A 1 99 ? 8.355 -0.510 -19.331 1.00 95.88 99 LYS A O 1
ATOM 808 N N . SER A 1 100 ? 10.535 -1.020 -19.287 1.00 94.19 100 SER A N 1
ATOM 809 C CA . SER A 1 100 ? 10.951 -0.046 -20.292 1.00 94.19 100 SER A CA 1
ATOM 810 C C . SER A 1 100 ? 11.840 -0.733 -21.307 1.00 94.19 100 SER A C 1
ATOM 812 O O . SER A 1 100 ? 12.760 -1.460 -20.950 1.00 94.19 100 SER A O 1
ATOM 814 N N . ASN A 1 101 ? 11.557 -0.498 -22.580 1.00 94.44 101 ASN A N 1
ATOM 815 C CA . ASN A 1 101 ? 12.348 -1.013 -23.681 1.00 94.44 101 ASN A CA 1
ATOM 816 C C . ASN A 1 101 ? 12.657 0.134 -24.631 1.00 94.44 101 ASN A C 1
ATOM 818 O O . ASN A 1 101 ? 11.792 0.975 -24.891 1.00 94.44 101 ASN A O 1
ATOM 822 N N . ASN A 1 102 ? 13.855 0.133 -25.197 1.00 93.75 102 ASN A N 1
ATOM 823 C CA . ASN A 1 102 ? 14.201 1.032 -26.281 1.00 93.75 102 ASN A CA 1
ATOM 824 C C . ASN A 1 102 ? 15.079 0.335 -27.310 1.00 93.75 102 ASN A C 1
ATOM 826 O O . ASN A 1 102 ? 15.934 -0.483 -26.971 1.00 93.75 102 ASN A O 1
ATOM 830 N N . VAL A 1 103 ? 14.877 0.700 -28.568 1.00 93.94 103 VAL A N 1
ATOM 831 C CA . VAL A 1 103 ? 15.615 0.167 -29.707 1.00 93.94 103 VAL A CA 1
ATOM 832 C C . VAL A 1 103 ? 16.003 1.322 -30.615 1.00 93.94 103 VAL A C 1
ATOM 834 O O . VAL A 1 103 ? 15.197 2.212 -30.884 1.00 93.94 103 VAL A O 1
ATOM 837 N N . THR A 1 104 ? 17.245 1.302 -31.083 1.00 92.62 104 THR A N 1
ATOM 838 C CA . THR A 1 104 ? 17.769 2.224 -32.086 1.00 92.62 104 THR A CA 1
ATOM 839 C C . THR A 1 104 ? 18.188 1.426 -33.311 1.00 92.62 104 THR A C 1
ATOM 841 O O . THR A 1 104 ? 18.921 0.441 -33.194 1.00 92.62 104 THR A O 1
ATOM 844 N N . ALA A 1 105 ? 17.754 1.878 -34.479 1.00 91.81 105 ALA A N 1
ATOM 845 C CA . ALA A 1 105 ? 18.183 1.362 -35.769 1.00 91.81 105 ALA A CA 1
ATOM 846 C C . ALA A 1 105 ? 18.775 2.489 -36.623 1.00 91.81 105 ALA A C 1
ATOM 848 O O . ALA A 1 105 ? 18.363 3.647 -36.504 1.00 91.81 105 ALA A O 1
ATOM 849 N N . THR A 1 106 ? 19.743 2.144 -37.465 1.00 89.00 106 THR A N 1
ATOM 850 C CA . THR A 1 106 ? 20.434 3.033 -38.414 1.00 89.00 106 THR A CA 1
ATOM 851 C C . THR A 1 106 ? 20.529 2.361 -39.782 1.00 89.00 106 THR A C 1
ATOM 853 O O . THR A 1 106 ? 19.996 1.268 -39.962 1.00 89.00 106 THR A O 1
ATOM 856 N N . ASP A 1 107 ? 21.194 2.990 -40.752 1.00 87.50 107 ASP A N 1
ATOM 857 C CA . ASP A 1 107 ? 21.520 2.369 -42.043 1.00 87.50 107 ASP A CA 1
ATOM 858 C C . ASP A 1 107 ? 20.267 1.939 -42.823 1.00 87.50 107 ASP A C 1
ATOM 860 O O . ASP A 1 107 ? 20.159 0.819 -43.323 1.00 87.50 107 ASP A O 1
ATOM 864 N N . TYR A 1 108 ? 19.284 2.841 -42.889 1.00 87.69 108 TYR A N 1
ATOM 865 C CA . TYR A 1 108 ? 18.053 2.622 -43.645 1.00 87.69 108 TYR A CA 1
ATOM 866 C C . TYR A 1 108 ? 18.327 2.690 -45.160 1.00 87.69 108 TYR A C 1
ATOM 868 O O . TYR A 1 108 ? 19.025 3.607 -45.601 1.00 87.69 108 TYR A O 1
ATOM 876 N N . PRO A 1 109 ? 17.746 1.792 -45.985 1.00 84.12 109 PRO A N 1
ATOM 877 C CA . PRO A 1 109 ? 17.886 1.835 -47.445 1.00 84.12 109 PRO A CA 1
ATOM 878 C C . PRO A 1 109 ? 17.250 3.073 -48.095 1.00 84.12 109 PRO A C 1
ATOM 880 O O . PRO A 1 109 ? 17.651 3.479 -49.183 1.00 84.12 109 PRO A O 1
ATOM 883 N N . ASN A 1 110 ? 16.215 3.634 -47.464 1.00 80.75 110 ASN A N 1
ATOM 884 C CA . ASN A 1 110 ? 15.516 4.848 -47.878 1.00 80.75 110 ASN A CA 1
ATOM 885 C C . ASN A 1 110 ? 14.776 5.479 -46.683 1.00 80.75 110 ASN A C 1
ATOM 887 O O . ASN A 1 110 ? 14.579 4.828 -45.657 1.00 80.75 110 ASN A O 1
ATOM 891 N N . ASP A 1 111 ? 14.312 6.720 -46.853 1.00 80.00 111 ASP A N 1
ATOM 892 C CA . ASP A 1 111 ? 13.603 7.474 -45.807 1.00 80.00 111 ASP A CA 1
ATOM 893 C C . ASP A 1 111 ? 12.075 7.233 -45.797 1.00 80.00 111 ASP A C 1
ATOM 895 O O . ASP A 1 111 ? 11.352 7.801 -44.972 1.00 80.00 111 ASP A O 1
ATOM 899 N N . TYR A 1 112 ? 11.569 6.374 -46.696 1.00 80.75 112 TYR A N 1
ATOM 900 C CA . TYR A 1 112 ? 10.145 6.025 -46.780 1.00 80.75 112 TYR A CA 1
ATOM 901 C C . TYR A 1 112 ? 9.728 5.023 -45.696 1.00 80.75 112 TYR A C 1
ATOM 903 O O . TYR A 1 112 ? 8.603 5.084 -45.203 1.00 80.75 112 TYR A O 1
ATOM 911 N N . ILE A 1 113 ? 10.622 4.105 -45.306 1.00 81.94 113 ILE A N 1
ATOM 912 C CA . ILE A 1 113 ? 10.354 3.107 -44.262 1.00 81.94 113 ILE A CA 1
ATOM 913 C C . ILE A 1 113 ? 10.958 3.584 -42.939 1.00 81.94 113 ILE A C 1
ATOM 915 O O . ILE A 1 113 ? 12.139 3.398 -42.676 1.00 81.94 113 ILE A O 1
ATOM 919 N N . GLN A 1 114 ? 10.125 4.172 -42.082 1.00 83.62 114 GLN A N 1
ATOM 920 C CA . GLN A 1 114 ? 10.556 4.789 -40.815 1.00 83.62 114 GLN A CA 1
ATOM 921 C C . GLN A 1 114 ? 10.396 3.871 -39.591 1.00 83.62 114 GLN A C 1
ATOM 923 O O . GLN A 1 114 ? 10.707 4.251 -38.463 1.00 83.62 114 GLN A O 1
ATOM 928 N N . THR A 1 115 ? 9.899 2.652 -39.798 1.00 83.88 115 THR A N 1
ATOM 929 C CA . THR A 1 115 ? 9.787 1.622 -38.758 1.00 83.88 115 THR A CA 1
ATOM 930 C C . THR A 1 115 ? 11.160 1.062 -38.408 1.00 83.88 115 THR A C 1
ATOM 932 O O . THR A 1 115 ? 11.978 0.888 -39.303 1.00 83.88 115 THR A O 1
ATOM 935 N N . ILE A 1 116 ? 11.379 0.642 -37.159 1.00 84.19 116 ILE A N 1
ATOM 936 C CA . ILE A 1 116 ? 12.654 0.044 -36.711 1.00 84.19 116 ILE A CA 1
ATOM 937 C C . ILE A 1 116 ? 13.132 -1.126 -37.587 1.00 84.19 116 ILE A C 1
ATOM 939 O O . ILE A 1 116 ? 14.331 -1.293 -37.774 1.00 84.19 116 ILE A O 1
ATOM 943 N N . SER A 1 117 ? 12.218 -1.908 -38.167 1.00 86.44 117 SER A N 1
ATOM 944 C CA . SER A 1 117 ? 12.536 -3.010 -39.089 1.00 86.44 117 SER A CA 1
ATOM 945 C C . SER A 1 117 ? 13.070 -2.568 -40.456 1.00 86.44 117 SER A C 1
ATOM 947 O O . SER A 1 117 ? 13.523 -3.406 -41.227 1.00 86.44 117 SER A O 1
ATOM 949 N N . GLY A 1 118 ? 12.973 -1.278 -40.785 1.00 83.56 118 GLY A N 1
ATOM 950 C CA . GLY A 1 118 ? 13.454 -0.699 -42.039 1.00 83.56 118 GLY A CA 1
ATOM 951 C C . GLY A 1 118 ? 14.951 -0.397 -42.049 1.00 83.56 118 GLY A C 1
ATOM 952 O O . GLY A 1 118 ? 15.480 -0.080 -43.107 1.00 83.56 118 GLY A O 1
ATOM 953 N N . GLY A 1 119 ? 15.624 -0.489 -40.900 1.00 86.81 119 GLY A N 1
ATOM 954 C CA . GLY A 1 119 ? 17.063 -0.278 -40.762 1.00 86.81 119 GLY A CA 1
ATOM 955 C C . GLY A 1 119 ? 17.739 -1.421 -40.006 1.00 86.81 119 GLY A C 1
ATOM 956 O O . GLY A 1 119 ? 17.100 -2.367 -39.543 1.00 86.81 119 GLY A O 1
ATOM 957 N N . THR A 1 120 ? 19.054 -1.322 -39.851 1.00 89.62 120 THR A N 1
ATOM 958 C CA . THR A 1 120 ? 19.851 -2.250 -39.045 1.00 89.62 120 THR A CA 1
ATOM 959 C C . THR A 1 120 ? 19.785 -1.839 -37.577 1.00 89.62 120 THR A C 1
ATOM 961 O O . THR A 1 120 ? 20.142 -0.717 -37.219 1.00 89.62 120 THR A O 1
ATOM 964 N N . VAL A 1 121 ? 19.336 -2.739 -36.700 1.00 89.56 121 VAL A N 1
ATOM 965 C CA . VAL A 1 121 ? 19.292 -2.486 -35.252 1.00 89.56 121 VAL A CA 1
ATOM 966 C C . VAL A 1 121 ? 20.714 -2.429 -34.698 1.00 89.56 121 VAL A C 1
ATOM 968 O O . VAL A 1 121 ? 21.442 -3.417 -34.744 1.00 89.56 121 VAL A O 1
ATOM 971 N N . THR A 1 122 ? 21.102 -1.283 -34.138 1.00 89.50 122 THR A N 1
ATOM 972 C CA . THR A 1 122 ? 22.455 -1.060 -33.604 1.00 89.50 122 THR A CA 1
ATOM 973 C C . THR A 1 122 ? 22.506 -1.009 -32.085 1.00 89.50 122 THR A C 1
ATOM 975 O O . THR A 1 122 ? 23.555 -1.287 -31.504 1.00 89.50 122 THR A O 1
ATOM 978 N N . LYS A 1 123 ? 21.396 -0.666 -31.415 1.00 89.25 123 LYS A N 1
ATOM 979 C CA . LYS A 1 123 ? 21.303 -0.642 -29.947 1.00 89.25 123 LYS A CA 1
ATOM 980 C C . LYS A 1 123 ? 19.929 -1.104 -29.478 1.00 89.25 123 LYS A C 1
ATOM 982 O O . LYS A 1 123 ? 18.915 -0.757 -30.076 1.00 89.25 123 LYS A O 1
ATOM 987 N N . GLY A 1 124 ? 19.899 -1.822 -28.361 1.00 90.00 124 GLY A N 1
ATOM 988 C CA . GLY A 1 124 ? 18.670 -2.234 -27.694 1.00 90.00 124 GLY A CA 1
ATOM 989 C C . GLY A 1 124 ? 18.898 -2.392 -26.197 1.00 90.00 124 GLY A C 1
ATOM 990 O O . GLY A 1 124 ? 19.936 -2.905 -25.785 1.00 90.00 124 GLY A O 1
ATOM 991 N N . ALA A 1 125 ? 17.942 -1.943 -25.392 1.00 91.94 125 ALA A N 1
ATOM 992 C CA . ALA A 1 125 ? 17.935 -2.157 -23.952 1.00 91.94 125 ALA A CA 1
ATOM 993 C C . ALA A 1 125 ? 16.516 -2.471 -23.472 1.00 91.94 125 ALA A C 1
ATOM 995 O O . ALA A 1 125 ? 15.523 -2.029 -24.058 1.00 91.94 125 ALA A O 1
ATOM 996 N N . SER A 1 126 ? 16.438 -3.275 -22.415 1.00 92.62 126 SER A N 1
ATOM 997 C CA . SER A 1 126 ? 15.196 -3.651 -21.753 1.00 92.62 126 SER A CA 1
ATOM 998 C C . SER A 1 126 ? 15.441 -3.715 -20.256 1.00 92.62 126 SER A C 1
ATOM 1000 O O . SER A 1 126 ? 16.394 -4.346 -19.801 1.00 92.62 126 SER A O 1
ATOM 1002 N N . GLU A 1 127 ? 14.566 -3.074 -19.497 1.00 93.31 127 GLU A N 1
ATOM 1003 C CA . GLU A 1 127 ? 14.598 -3.062 -18.046 1.00 93.31 127 GLU A CA 1
ATOM 1004 C C . GLU A 1 127 ? 13.236 -3.480 -17.498 1.00 93.31 127 GLU A C 1
ATOM 1006 O O . GLU A 1 127 ? 12.177 -3.184 -18.061 1.00 93.31 127 GLU A O 1
ATOM 1011 N N . LYS A 1 128 ? 13.262 -4.184 -16.366 1.00 93.75 128 LYS A N 1
ATOM 1012 C CA . LYS A 1 128 ? 12.066 -4.564 -15.619 1.00 93.75 128 LYS A CA 1
ATOM 1013 C C . LYS A 1 128 ? 12.308 -4.348 -14.133 1.00 93.75 128 LYS A C 1
ATOM 1015 O O . LYS A 1 128 ? 13.152 -5.017 -13.543 1.00 93.75 128 LYS A O 1
ATOM 1020 N N . ALA A 1 129 ? 11.503 -3.488 -13.524 1.00 92.94 129 ALA A N 1
ATOM 1021 C CA . ALA A 1 129 ? 11.456 -3.296 -12.083 1.00 92.94 129 ALA A CA 1
ATOM 1022 C C . ALA A 1 129 ? 10.106 -3.782 -11.545 1.00 92.94 129 ALA A C 1
ATOM 1024 O O . ALA A 1 129 ? 9.059 -3.588 -12.164 1.00 92.94 129 ALA A O 1
ATOM 1025 N N . GLN A 1 130 ? 10.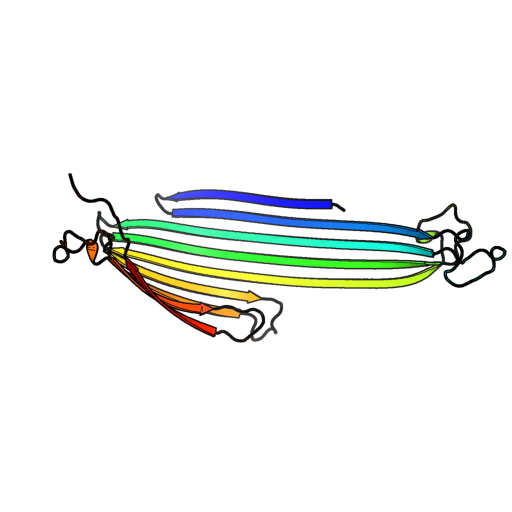122 -4.464 -10.402 1.00 93.25 130 GLN A N 1
ATOM 1026 C CA . GLN A 1 130 ? 8.909 -4.989 -9.786 1.00 93.25 130 GLN A CA 1
ATOM 1027 C C . GLN A 1 130 ? 9.052 -4.985 -8.270 1.00 93.25 130 GLN A C 1
ATOM 1029 O O . GLN A 1 130 ? 10.082 -5.405 -7.742 1.00 93.25 130 GLN A O 1
ATOM 1034 N N . TRP A 1 131 ? 7.995 -4.588 -7.572 1.00 93.00 131 TRP A N 1
ATOM 1035 C CA . TRP A 1 131 ? 7.892 -4.774 -6.131 1.00 93.00 131 TRP A CA 1
ATOM 1036 C C . TRP A 1 131 ? 6.470 -5.168 -5.742 1.00 93.00 131 TRP A C 1
ATOM 1038 O O . TRP A 1 131 ? 5.514 -4.933 -6.480 1.00 93.00 131 TRP A O 1
ATOM 1048 N N . SER A 1 132 ? 6.348 -5.826 -4.597 1.00 93.38 132 SER A N 1
ATOM 1049 C CA . SER A 1 132 ? 5.071 -6.186 -3.997 1.00 93.38 132 SER A CA 1
ATOM 1050 C C . SER A 1 132 ? 5.089 -5.887 -2.510 1.00 93.38 132 SER A C 1
ATOM 1052 O O . SER A 1 132 ? 6.102 -6.134 -1.850 1.0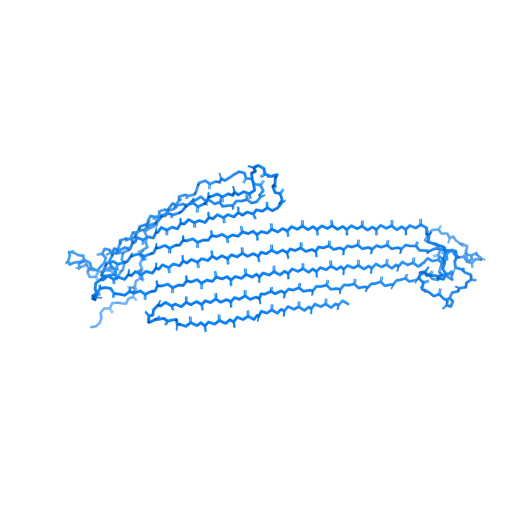0 93.38 132 SER A O 1
ATOM 1054 N N . LEU A 1 133 ? 3.960 -5.411 -2.004 1.00 93.75 133 LEU A N 1
ATOM 1055 C CA . LEU A 1 133 ? 3.729 -5.111 -0.602 1.00 93.75 133 LEU A CA 1
ATOM 1056 C C . LEU A 1 133 ? 2.494 -5.881 -0.135 1.00 93.75 133 LEU A C 1
ATOM 1058 O O . LEU A 1 133 ? 1.445 -5.825 -0.773 1.00 93.75 133 LEU A O 1
ATOM 1062 N N . ALA A 1 134 ? 2.626 -6.616 0.959 1.00 94.69 134 ALA A N 1
ATOM 1063 C CA . ALA A 1 134 ? 1.517 -7.270 1.635 1.00 94.69 134 ALA A CA 1
ATOM 1064 C C . ALA A 1 134 ? 1.402 -6.691 3.039 1.00 94.69 134 ALA A C 1
ATOM 1066 O O . ALA A 1 134 ? 2.375 -6.730 3.785 1.00 94.69 134 ALA A O 1
ATOM 1067 N N . SER A 1 135 ? 0.234 -6.186 3.413 1.00 94.06 135 SER A N 1
ATOM 1068 C CA . SER A 1 135 ? 0.030 -5.579 4.724 1.00 94.06 135 SER A CA 1
ATOM 1069 C C . SER A 1 135 ? -1.154 -6.198 5.442 1.00 94.06 135 SER A C 1
ATOM 1071 O O . SER A 1 135 ? -2.178 -6.513 4.835 1.00 94.06 135 SER A O 1
ATOM 1073 N N . TYR A 1 136 ? -1.030 -6.320 6.757 1.00 96.06 136 TYR A N 1
ATOM 1074 C CA . TYR A 1 136 ? -2.124 -6.694 7.642 1.00 96.06 136 TYR A CA 1
ATOM 1075 C C . TYR A 1 136 ? -2.205 -5.681 8.773 1.00 96.06 136 TYR A C 1
ATOM 1077 O O . TYR A 1 136 ? -1.197 -5.360 9.397 1.00 96.06 136 TYR A O 1
ATOM 1085 N N . LEU A 1 137 ? -3.399 -5.177 9.047 1.00 96.31 137 LEU A N 1
ATOM 1086 C CA . LEU A 1 137 ? -3.671 -4.236 10.123 1.00 96.31 137 LEU A CA 1
ATOM 1087 C C . LEU A 1 137 ? -4.821 -4.781 10.956 1.00 96.31 137 LEU A C 1
ATOM 1089 O O . LEU A 1 137 ? -5.913 -4.989 10.439 1.00 96.31 137 LEU A O 1
ATOM 1093 N N . ALA A 1 138 ? -4.599 -4.941 12.250 1.00 96.75 138 ALA A N 1
ATOM 1094 C CA . ALA A 1 138 ? -5.660 -5.148 13.219 1.00 96.75 138 ALA A CA 1
ATOM 1095 C C . ALA A 1 138 ? -5.714 -3.932 14.139 1.00 96.75 138 ALA A C 1
ATOM 1097 O O . ALA A 1 138 ? -4.684 -3.475 14.632 1.00 96.75 138 ALA A O 1
ATOM 1098 N N . ARG A 1 139 ? -6.909 -3.393 14.369 1.00 96.00 139 ARG A N 1
ATOM 1099 C CA . ARG A 1 139 ? -7.133 -2.261 15.266 1.00 96.00 139 ARG A CA 1
ATOM 1100 C C . ARG A 1 139 ? -8.366 -2.505 16.110 1.00 96.00 139 ARG A C 1
ATOM 1102 O O . ARG A 1 139 ? -9.408 -2.871 15.583 1.00 96.00 139 ARG A O 1
ATOM 1109 N N . ILE A 1 140 ? -8.257 -2.242 17.403 1.00 96.56 140 ILE A N 1
ATOM 1110 C CA . ILE A 1 140 ? -9.364 -2.279 18.349 1.00 96.56 140 ILE A CA 1
ATOM 1111 C C . ILE A 1 140 ? -9.419 -0.930 19.051 1.0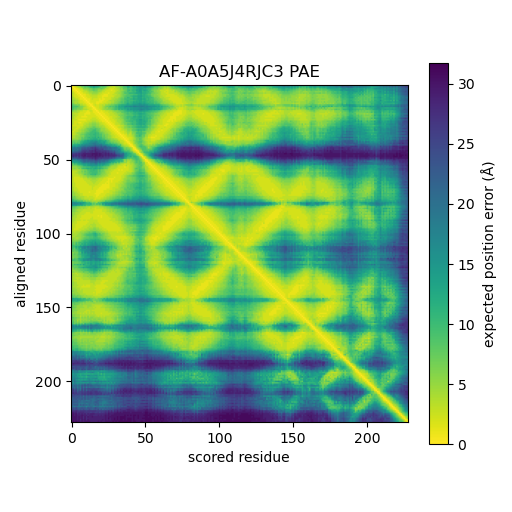0 96.56 140 ILE A C 1
ATOM 1113 O O . ILE A 1 140 ? -8.407 -0.404 19.509 1.00 96.56 140 ILE A O 1
ATOM 1117 N N . GLN A 1 141 ? -10.615 -0.371 19.116 1.00 95.88 141 GLN A N 1
ATOM 1118 C CA . GLN A 1 141 ? -10.935 0.867 19.796 1.00 95.88 141 GLN A CA 1
ATOM 1119 C C . GLN A 1 141 ? -12.070 0.588 20.767 1.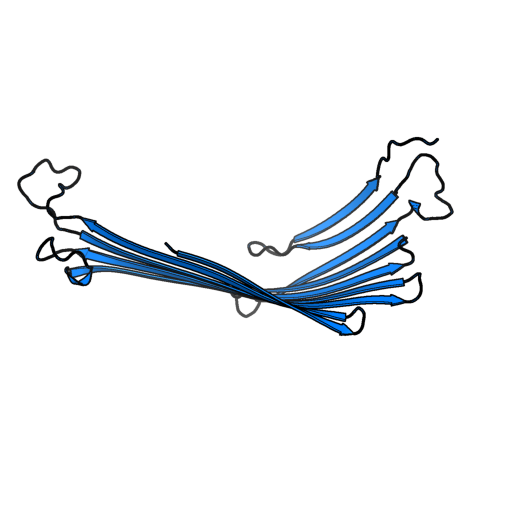00 95.88 141 GLN A C 1
ATOM 1121 O O . GLN A 1 141 ? -13.071 -0.038 20.416 1.00 95.88 141 GLN A O 1
ATOM 1126 N N . TYR A 1 142 ? -11.911 1.077 21.982 1.00 94.81 142 TYR A N 1
ATOM 1127 C CA . TYR A 1 142 ? -12.894 0.969 23.037 1.00 94.81 142 TYR A CA 1
ATOM 1128 C C . TYR A 1 142 ? -13.156 2.353 23.609 1.00 94.81 142 TYR A C 1
ATOM 1130 O O . TYR A 1 142 ? -12.221 3.113 23.865 1.00 94.81 142 TYR A O 1
ATOM 1138 N N . SER A 1 143 ? -14.427 2.674 23.817 1.00 93.69 143 SER A N 1
ATOM 1139 C CA . SER A 1 143 ? -14.834 3.877 24.521 1.00 93.69 143 SER A CA 1
ATOM 1140 C C . SER A 1 143 ? -15.861 3.554 25.594 1.00 93.69 143 SER A C 1
ATOM 1142 O O . SER A 1 143 ? -16.825 2.839 25.330 1.00 93.69 143 SER A O 1
ATOM 1144 N N . TYR A 1 144 ? -15.654 4.110 26.786 1.00 92.00 144 TYR A N 1
ATOM 1145 C CA . TYR A 1 144 ? -16.597 4.067 27.896 1.00 92.00 144 TYR A CA 1
ATOM 1146 C C . TYR A 1 144 ? -17.183 5.460 28.143 1.00 92.00 144 TYR A C 1
ATOM 1148 O O . TYR A 1 144 ? -16.440 6.414 28.396 1.00 92.00 144 TYR A O 1
ATOM 1156 N N . GLN A 1 145 ? -18.506 5.571 28.021 1.00 86.62 145 GLN A N 1
ATOM 1157 C CA . GLN A 1 145 ? -19.340 6.769 28.159 1.00 86.62 145 GLN A CA 1
ATOM 1158 C C . GLN A 1 145 ? -18.866 7.969 27.321 1.00 86.62 145 GLN A C 1
ATOM 1160 O O . GLN A 1 145 ? -19.145 9.117 27.650 1.00 86.62 145 GLN A O 1
ATOM 1165 N N . GLY A 1 146 ? -18.073 7.734 26.270 1.00 79.75 146 GLY A N 1
ATOM 1166 C CA . GLY A 1 146 ? -17.398 8.803 25.525 1.00 79.75 146 GLY A CA 1
ATOM 1167 C C . GLY A 1 146 ? -16.318 9.555 26.321 1.00 79.75 146 GLY A C 1
ATOM 1168 O O . GLY A 1 146 ? -15.743 10.510 25.799 1.00 79.75 146 GLY A O 1
ATOM 1169 N N . LYS A 1 147 ? -16.017 9.126 27.554 1.00 85.31 147 LYS A N 1
ATOM 1170 C CA . LYS A 1 147 ? -15.061 9.765 28.472 1.00 85.31 147 LYS A CA 1
ATOM 1171 C C . LYS A 1 147 ? -13.685 9.135 28.398 1.00 85.31 147 LYS A C 1
ATOM 1173 O O . LYS A 1 147 ? -12.683 9.834 28.269 1.00 85.31 147 LYS A O 1
ATOM 1178 N N . TYR A 1 148 ? -13.649 7.810 28.468 1.00 89.62 148 TYR A N 1
ATOM 1179 C CA . TYR A 1 148 ? -12.423 7.027 28.436 1.00 89.62 148 TYR A CA 1
ATOM 1180 C C . TYR A 1 148 ? -12.335 6.370 27.076 1.00 89.62 148 TYR A C 1
ATOM 1182 O O . TYR A 1 148 ? -13.273 5.695 26.653 1.00 89.62 148 TYR A O 1
ATOM 1190 N N . MET A 1 149 ? -11.236 6.591 26.372 1.00 91.62 149 MET A N 1
ATOM 1191 C CA . MET A 1 149 ? -10.998 6.021 25.057 1.00 91.62 149 MET A CA 1
ATOM 1192 C C . MET A 1 149 ? -9.653 5.317 25.076 1.00 91.62 149 MET A C 1
ATOM 1194 O O . MET A 1 149 ? -8.651 5.883 25.507 1.00 91.62 149 MET A O 1
ATOM 1198 N N . ALA A 1 150 ? -9.626 4.089 24.588 1.00 93.31 150 ALA A N 1
ATOM 1199 C CA . ALA A 1 150 ? -8.410 3.326 24.389 1.00 93.31 150 ALA A CA 1
ATOM 1200 C C . ALA A 1 150 ? -8.400 2.793 22.958 1.00 93.31 150 ALA A C 1
ATOM 1202 O O . ALA A 1 150 ? -9.424 2.347 22.442 1.00 93.31 150 ALA A O 1
ATOM 1203 N N . SER A 1 151 ? -7.245 2.838 22.309 1.00 93.19 151 SER A N 1
ATOM 1204 C CA . SER A 1 151 ? -7.038 2.269 20.985 1.00 93.19 151 SER A CA 1
ATOM 1205 C C . SER A 1 151 ? -5.740 1.485 20.993 1.00 93.19 151 SER A C 1
ATOM 1207 O O . SER A 1 151 ? -4.706 1.980 21.426 1.00 93.19 151 SER A O 1
ATOM 1209 N N . ALA A 1 152 ? -5.782 0.278 20.459 1.00 94.31 152 ALA A N 1
ATOM 1210 C CA . ALA A 1 152 ? -4.606 -0.526 20.191 1.00 94.31 152 ALA A CA 1
ATOM 1211 C C . ALA A 1 152 ? -4.656 -0.963 18.733 1.00 94.31 152 ALA A C 1
ATOM 1213 O O . ALA A 1 152 ? -5.712 -1.346 18.225 1.00 94.31 152 ALA A O 1
ATOM 1214 N N . ALA A 1 153 ? -3.529 -0.893 18.044 1.00 93.75 153 ALA A N 1
ATOM 1215 C CA . ALA A 1 153 ? -3.404 -1.420 16.702 1.00 93.75 153 ALA A CA 1
ATOM 1216 C C . ALA A 1 153 ? -2.073 -2.139 16.538 1.00 93.75 153 ALA A C 1
ATOM 1218 O O . ALA A 1 153 ? -1.067 -1.803 17.157 1.00 93.75 153 ALA A O 1
ATOM 1219 N N . ILE A 1 154 ? -2.071 -3.134 15.670 1.00 94.38 154 ILE A N 1
ATOM 1220 C CA . ILE A 1 154 ? -0.863 -3.784 15.205 1.00 94.38 154 ILE A CA 1
ATOM 1221 C C . ILE A 1 154 ? -0.940 -3.865 13.695 1.00 94.38 154 ILE A C 1
ATOM 1223 O O . ILE A 1 154 ? -1.922 -4.343 13.124 1.00 94.38 154 ILE A O 1
ATOM 1227 N N . ARG A 1 155 ? 0.102 -3.357 13.049 1.00 94.50 155 ARG A N 1
ATOM 1228 C CA . ARG A 1 155 ? 0.279 -3.463 11.611 1.00 94.50 155 ARG A CA 1
ATOM 1229 C C . ARG A 1 155 ? 1.516 -4.290 11.320 1.00 94.50 155 ARG A C 1
ATOM 1231 O O . ARG A 1 155 ? 2.531 -4.134 11.991 1.00 94.50 155 ARG A O 1
ATOM 1238 N N . THR A 1 156 ? 1.444 -5.151 10.320 1.00 93.19 156 THR A N 1
ATOM 1239 C CA . THR A 1 156 ? 2.618 -5.807 9.758 1.00 93.19 156 THR A CA 1
ATOM 1240 C C . THR A 1 156 ? 2.662 -5.573 8.258 1.00 93.19 156 THR A C 1
ATOM 1242 O O . THR A 1 156 ? 1.654 -5.740 7.574 1.00 93.19 156 THR A O 1
ATOM 1245 N N . ASP A 1 157 ? 3.818 -5.133 7.770 1.00 92.69 157 ASP A N 1
ATOM 1246 C CA . ASP A 1 157 ? 4.052 -4.814 6.364 1.00 92.69 157 ASP A CA 1
ATOM 1247 C C . ASP A 1 157 ? 5.178 -5.698 5.828 1.00 92.69 157 ASP A C 1
ATOM 1249 O O . ASP A 1 157 ? 6.259 -5.782 6.412 1.00 92.69 157 ASP A O 1
ATOM 1253 N N . GLY A 1 158 ? 4.902 -6.370 4.717 1.00 90.62 158 GLY A N 1
ATOM 1254 C CA . GLY A 1 158 ? 5.769 -7.318 4.043 1.00 90.62 158 GLY A CA 1
ATOM 1255 C C . GLY A 1 158 ? 6.173 -6.805 2.666 1.00 90.62 158 GLY A C 1
ATOM 1256 O O . GLY A 1 158 ? 5.355 -6.859 1.750 1.00 90.62 158 GLY A O 1
ATOM 1257 N N . SER A 1 159 ? 7.411 -6.341 2.477 1.00 88.94 159 SER A N 1
ATOM 1258 C CA . SER A 1 159 ? 7.875 -5.812 1.180 1.00 88.94 159 SER A CA 1
ATOM 1259 C C . SER A 1 159 ? 8.857 -6.758 0.492 1.00 88.94 159 SER A C 1
ATOM 1261 O O . SER A 1 159 ? 9.799 -7.272 1.097 1.00 88.94 159 SER A O 1
ATOM 1263 N N . SER A 1 160 ? 8.677 -6.970 -0.814 1.00 86.81 160 SER A N 1
ATOM 1264 C CA . SER A 1 160 ? 9.600 -7.775 -1.626 1.00 86.81 160 SER A CA 1
ATOM 1265 C C . SER A 1 160 ? 10.954 -7.109 -1.859 1.00 86.81 160 SER A C 1
ATOM 1267 O O . SER A 1 160 ? 11.853 -7.757 -2.390 1.00 86.81 160 SER A O 1
ATOM 1269 N N . ARG A 1 161 ? 11.089 -5.821 -1.518 1.00 84.12 161 ARG A N 1
ATOM 1270 C CA . ARG A 1 161 ? 12.356 -5.082 -1.606 1.00 84.12 161 ARG A CA 1
ATOM 1271 C C . ARG A 1 161 ? 13.371 -5.563 -0.564 1.00 84.12 161 ARG A C 1
ATOM 1273 O O . ARG A 1 161 ? 14.568 -5.401 -0.770 1.00 84.12 161 ARG A O 1
ATOM 1280 N N . PHE A 1 162 ? 12.909 -6.198 0.514 1.00 78.44 162 PHE A N 1
ATOM 1281 C CA . PHE A 1 162 ? 13.769 -6.750 1.555 1.00 78.44 162 PHE A CA 1
ATOM 1282 C C . PHE A 1 162 ? 14.127 -8.226 1.302 1.00 78.44 162 PHE A C 1
ATOM 1284 O O . PHE A 1 162 ? 13.376 -9.003 0.697 1.00 78.44 162 PHE A O 1
ATOM 1291 N N . GLY A 1 163 ? 15.306 -8.635 1.785 1.00 76.12 163 GLY A N 1
ATOM 1292 C CA . GLY A 1 163 ? 15.791 -10.014 1.690 1.00 76.12 163 GLY A CA 1
ATOM 1293 C C . GLY A 1 163 ? 14.851 -11.014 2.373 1.00 76.12 163 GLY A C 1
ATOM 1294 O O . GLY A 1 163 ? 14.111 -10.656 3.285 1.00 76.12 163 GLY A O 1
ATOM 1295 N N . LYS A 1 164 ? 14.885 -12.290 1.951 1.00 77.88 164 LYS A N 1
ATOM 1296 C CA . LYS A 1 164 ? 13.956 -13.354 2.404 1.00 77.88 164 LYS A CA 1
ATOM 1297 C C . LYS A 1 164 ? 13.811 -13.451 3.931 1.00 77.88 164 LYS A C 1
ATOM 1299 O O . LYS A 1 164 ? 12.724 -13.764 4.402 1.00 77.88 164 LYS A O 1
ATOM 1304 N N . ASN A 1 165 ? 14.871 -13.127 4.668 1.00 76.81 165 ASN A N 1
ATOM 1305 C CA . ASN A 1 165 ? 14.929 -13.251 6.122 1.00 76.81 165 ASN A CA 1
ATOM 1306 C C . ASN A 1 165 ? 14.331 -12.058 6.888 1.00 76.81 165 ASN A C 1
ATOM 1308 O O . ASN A 1 165 ? 14.076 -12.203 8.074 1.00 76.81 165 ASN A O 1
ATOM 1312 N N . ASN A 1 166 ? 14.094 -10.904 6.248 1.00 79.00 166 ASN A N 1
ATOM 1313 C CA . ASN A 1 166 ? 13.593 -9.700 6.928 1.00 79.00 166 ASN A CA 1
ATOM 1314 C C . ASN A 1 166 ? 12.507 -8.978 6.115 1.00 79.00 166 ASN A C 1
ATOM 1316 O O . ASN A 1 166 ? 12.495 -7.756 6.006 1.00 79.00 166 ASN A O 1
ATOM 1320 N N . ARG A 1 167 ? 11.619 -9.748 5.473 1.00 84.69 167 ARG A N 1
ATOM 1321 C CA . ARG A 1 167 ? 10.566 -9.188 4.609 1.00 84.69 167 ARG A CA 1
ATOM 1322 C C . ARG A 1 167 ? 9.481 -8.448 5.373 1.00 84.69 167 ARG A C 1
ATOM 1324 O O . ARG A 1 167 ? 8.851 -7.589 4.773 1.00 84.69 167 ARG A O 1
ATOM 1331 N N . TRP A 1 168 ? 9.274 -8.806 6.639 1.00 86.69 168 TRP A N 1
ATOM 1332 C CA . TRP A 1 168 ? 8.159 -8.362 7.467 1.00 86.69 168 TRP A CA 1
ATOM 1333 C C . TRP A 1 168 ? 8.632 -7.422 8.573 1.00 86.69 168 TRP A C 1
ATOM 1335 O O . TRP A 1 168 ? 9.494 -7.790 9.368 1.00 86.69 168 TRP A O 1
ATOM 1345 N N . GLY A 1 169 ? 8.030 -6.237 8.642 1.00 87.38 169 GLY A N 1
ATOM 1346 C CA . GLY A 1 169 ? 8.111 -5.334 9.788 1.00 87.38 169 GLY A CA 1
ATOM 1347 C C . GLY A 1 169 ? 6.854 -5.433 10.652 1.00 87.38 169 GLY A C 1
ATOM 1348 O O . GLY A 1 169 ? 5.770 -5.713 10.137 1.00 87.38 169 GLY A O 1
ATOM 1349 N N . TYR A 1 170 ? 6.994 -5.197 11.958 1.00 88.81 170 TYR A N 1
ATOM 1350 C CA . TYR A 1 170 ? 5.881 -5.142 12.909 1.00 88.81 170 TYR A CA 1
ATOM 1351 C C . TYR A 1 170 ? 5.816 -3.758 13.552 1.00 88.81 170 TYR A C 1
ATOM 1353 O O . TYR A 1 170 ? 6.801 -3.270 14.103 1.00 88.81 170 TYR A O 1
ATOM 1361 N N . PHE A 1 171 ? 4.635 -3.151 13.503 1.00 90.94 171 PHE A N 1
ATOM 1362 C CA . PHE A 1 171 ? 4.373 -1.781 13.928 1.00 90.94 171 PHE A CA 1
ATOM 1363 C C . PHE A 1 171 ? 3.177 -1.766 14.886 1.00 90.94 171 PHE A C 1
ATOM 1365 O O . PHE A 1 171 ? 2.035 -1.536 14.469 1.00 90.94 171 PHE A O 1
ATOM 1372 N N . PRO A 1 172 ? 3.400 -2.082 16.172 1.00 91.00 172 PRO A N 1
ATOM 1373 C CA . PRO A 1 172 ? 2.395 -1.879 17.199 1.00 91.00 172 PRO A CA 1
ATOM 1374 C C . PRO A 1 172 ? 2.208 -0.381 17.474 1.00 91.00 172 PRO A C 1
ATOM 1376 O O . PRO A 1 172 ? 3.153 0.413 17.432 1.00 91.00 172 PRO A O 1
ATOM 1379 N N . SER A 1 173 ? 0.979 -0.001 17.794 1.00 89.31 173 SER A N 1
ATOM 1380 C CA . SER A 1 173 ? 0.639 1.314 18.316 1.00 89.31 173 SER A CA 1
ATOM 1381 C C . SER A 1 173 ? -0.445 1.209 19.378 1.00 89.31 173 SER A C 1
ATOM 1383 O O . SER A 1 173 ? -1.332 0.354 19.327 1.00 89.31 173 SER A O 1
ATOM 1385 N N . ALA A 1 174 ? -0.361 2.086 20.368 1.00 90.81 174 ALA A N 1
ATOM 1386 C CA . ALA A 1 174 ? -1.336 2.174 21.437 1.00 90.81 174 ALA A CA 1
ATOM 1387 C C . ALA A 1 174 ? -1.589 3.637 21.779 1.00 90.81 174 ALA A C 1
ATOM 1389 O O . ALA A 1 174 ? -0.676 4.468 21.778 1.00 90.81 174 ALA A O 1
ATOM 1390 N N . SER A 1 175 ? -2.841 3.948 22.083 1.00 87.88 175 SER A N 1
ATOM 1391 C CA . SER A 1 175 ? -3.227 5.251 22.579 1.00 87.88 175 SER A CA 1
ATOM 1392 C C . SER A 1 175 ? -4.329 5.176 23.616 1.00 87.88 175 SER A C 1
ATOM 1394 O O . SER A 1 175 ? -5.175 4.280 23.614 1.00 87.88 175 SER A O 1
ATOM 1396 N N . ALA A 1 176 ? -4.298 6.149 24.515 1.00 88.69 176 ALA A N 1
ATOM 1397 C 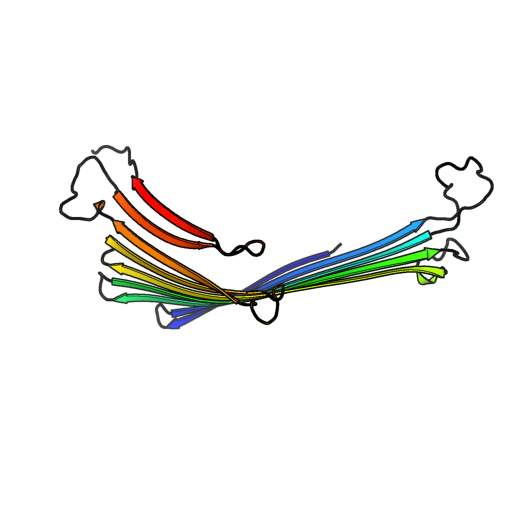CA . ALA A 1 176 ? -5.316 6.357 25.523 1.00 88.69 176 ALA A CA 1
ATOM 1398 C C . ALA A 1 176 ? -5.685 7.837 25.535 1.00 88.69 176 ALA A C 1
ATOM 1400 O O . ALA A 1 176 ? -4.810 8.705 25.482 1.00 88.69 176 ALA A O 1
ATOM 1401 N N . ALA A 1 177 ? -6.979 8.124 25.599 1.00 85.75 177 ALA A N 1
ATOM 1402 C CA . ALA A 1 177 ? -7.486 9.469 25.764 1.00 85.75 177 ALA A CA 1
ATOM 1403 C C . ALA A 1 177 ? -8.534 9.520 26.873 1.00 85.75 177 ALA A C 1
ATOM 1405 O O . ALA A 1 177 ? -9.350 8.610 27.029 1.00 85.75 177 ALA A O 1
ATOM 1406 N N . TRP A 1 178 ? -8.506 10.612 27.628 1.00 86.38 178 TRP A N 1
ATOM 1407 C CA . TRP A 1 178 ? -9.468 10.897 28.679 1.00 86.38 178 TRP A CA 1
ATOM 1408 C C . TRP A 1 178 ? -10.038 12.294 28.485 1.00 86.38 178 TRP A C 1
ATOM 1410 O O . TRP A 1 178 ? -9.311 13.292 28.432 1.00 86.38 178 TRP A O 1
ATOM 1420 N N . ARG A 1 179 ? -11.359 12.354 28.354 1.00 84.50 179 ARG A N 1
ATOM 1421 C CA . ARG A 1 179 ? -12.120 13.591 28.303 1.00 84.50 179 ARG A CA 1
ATOM 1422 C C . ARG A 1 179 ? -12.537 13.981 29.716 1.00 84.50 179 ARG A C 1
ATOM 1424 O O . ARG A 1 179 ? -13.478 13.428 30.274 1.00 84.50 179 ARG A O 1
ATOM 1431 N N . ILE A 1 180 ? -11.838 14.968 30.261 1.00 78.50 180 ILE A N 1
ATOM 1432 C CA . ILE A 1 180 ? -12.054 15.476 31.619 1.00 78.50 180 ILE A CA 1
ATOM 1433 C C . ILE A 1 180 ? -13.276 16.407 31.665 1.00 78.50 180 ILE A C 1
ATOM 1435 O O . ILE A 1 180 ? -13.942 16.491 32.689 1.00 78.50 180 ILE A O 1
ATOM 1439 N N . SER A 1 181 ? -13.620 17.071 30.553 1.00 72.88 181 SER A N 1
ATOM 1440 C CA . SER A 1 181 ? -14.757 18.009 30.493 1.00 72.88 181 SER A CA 1
ATOM 1441 C C . SER A 1 181 ? -16.125 17.380 30.767 1.00 72.88 181 SER A C 1
ATOM 1443 O O . SER A 1 181 ? -17.036 18.090 31.177 1.00 72.88 181 SER A O 1
ATOM 1445 N N . ASP A 1 182 ? -16.268 16.070 30.557 1.00 71.81 182 ASP A N 1
ATOM 1446 C CA . ASP A 1 182 ? -17.535 15.353 30.756 1.00 71.81 182 ASP A CA 1
ATOM 1447 C C . ASP A 1 182 ? -17.632 14.761 32.180 1.00 71.81 182 ASP A C 1
ATOM 1449 O O . ASP A 1 182 ? -18.565 14.019 32.503 1.00 71.81 182 ASP A O 1
ATOM 1453 N N . GLU A 1 183 ? -16.668 15.064 33.056 1.00 77.31 183 GLU A N 1
ATOM 1454 C CA . GLU A 1 183 ? -16.683 14.631 34.448 1.00 77.31 183 GLU A CA 1
ATOM 1455 C C . GLU A 1 183 ? -17.495 15.567 35.347 1.00 77.31 183 GLU A C 1
ATOM 1457 O O . GLU A 1 183 ? -17.424 16.792 35.254 1.00 77.31 183 GLU A O 1
ATOM 1462 N N . ASN A 1 184 ? -18.228 14.984 36.301 1.00 72.31 184 ASN A N 1
ATOM 1463 C CA . ASN A 1 184 ? -19.107 15.737 37.205 1.00 72.31 184 ASN A CA 1
ATOM 1464 C C . ASN A 1 184 ? -18.355 16.768 38.067 1.00 72.31 184 ASN A C 1
ATOM 1466 O O . ASN A 1 184 ? -18.957 17.747 38.506 1.00 72.31 184 ASN A O 1
ATOM 1470 N N . PHE A 1 185 ? -17.054 16.560 38.291 1.00 71.31 185 PHE A N 1
ATOM 1471 C CA . PHE A 1 185 ? -16.188 17.469 39.041 1.00 71.31 185 PHE A CA 1
ATOM 1472 C C . PHE A 1 185 ? -15.654 18.641 38.201 1.00 71.31 185 PHE A C 1
ATOM 1474 O O . PHE A 1 185 ? -15.173 19.620 38.767 1.00 71.31 185 PHE A O 1
ATOM 1481 N N . PHE A 1 186 ? -15.738 18.574 36.867 1.00 61.06 186 PHE A N 1
ATOM 1482 C CA . PHE A 1 186 ? -15.142 19.550 35.951 1.00 61.06 186 PHE A CA 1
ATOM 1483 C C . PHE A 1 186 ? -16.186 20.498 35.339 1.00 61.06 186 PHE A C 1
ATOM 1485 O O . PHE A 1 186 ? -16.157 20.817 34.154 1.00 61.06 186 PHE A O 1
ATOM 1492 N N . LYS A 1 187 ? -17.119 20.994 36.160 1.00 57.25 187 LYS A N 1
ATOM 1493 C CA . LYS A 1 187 ? -18.093 22.028 35.766 1.00 57.25 187 LYS A CA 1
ATOM 1494 C C . LYS A 1 187 ? -17.507 23.431 35.950 1.00 57.25 187 LYS A C 1
ATOM 1496 O O . LYS A 1 187 ? -17.940 24.187 36.814 1.00 57.25 187 LYS A O 1
ATOM 1501 N N . ILE A 1 188 ? -16.489 23.780 35.167 1.00 56.94 188 ILE A N 1
ATOM 1502 C CA . ILE A 1 188 ? -15.900 25.128 35.182 1.00 56.94 188 ILE A CA 1
ATOM 1503 C C . ILE A 1 188 ? -16.496 25.945 34.031 1.00 56.94 188 ILE A C 1
ATOM 1505 O O . ILE A 1 188 ? -16.355 25.581 32.869 1.00 56.94 188 ILE A O 1
ATOM 1509 N N . CYS A 1 189 ? -17.114 27.085 34.358 1.00 52.88 189 CYS A N 1
ATOM 1510 C CA . CYS A 1 189 ? -17.866 27.961 33.441 1.00 52.88 189 CYS A CA 1
ATOM 1511 C C . CYS A 1 189 ? -17.075 28.454 32.201 1.00 52.88 189 CYS A C 1
ATOM 1513 O O . CYS A 1 189 ? -17.667 28.881 31.217 1.00 52.88 189 CYS A O 1
ATOM 1515 N N . TYR A 1 190 ? -15.739 28.377 32.215 1.00 57.16 190 TYR A N 1
ATOM 1516 C CA . TYR A 1 190 ? -14.865 28.955 31.184 1.00 57.16 190 TYR A CA 1
ATOM 1517 C C . TYR A 1 190 ? -14.207 27.948 30.218 1.00 57.16 190 TYR A C 1
ATOM 1519 O O . TYR A 1 190 ? -13.556 28.381 29.267 1.00 57.16 190 TYR A O 1
ATOM 1527 N N . CYS A 1 191 ? -14.342 26.627 30.412 1.00 51.78 191 CYS A N 1
ATOM 1528 C CA . CYS A 1 191 ? -13.678 25.629 29.560 1.00 51.78 191 CYS A CA 1
ATOM 1529 C C . CYS A 1 191 ? -14.678 24.606 29.006 1.00 51.78 191 CYS A C 1
ATOM 1531 O O . CYS A 1 191 ? -15.190 23.769 29.740 1.00 51.78 191 CYS A O 1
ATOM 1533 N N . SER A 1 192 ? -14.946 24.672 27.698 1.00 49.38 192 SER A N 1
ATOM 1534 C CA . SER A 1 192 ? -15.976 23.850 27.046 1.00 49.38 192 SER A CA 1
ATOM 1535 C C . SER A 1 192 ? -15.505 22.445 26.645 1.00 49.38 192 SER A C 1
ATOM 1537 O O . SER A 1 192 ? -16.350 21.608 26.342 1.00 49.38 192 SER A O 1
ATOM 1539 N N . CYS A 1 193 ? -14.195 22.176 26.572 1.00 55.69 193 CYS A N 1
ATOM 1540 C CA . CYS A 1 193 ? -13.666 20.868 26.165 1.00 55.69 193 CYS A CA 1
ATOM 1541 C C . CYS A 1 193 ? -12.189 20.720 26.568 1.00 55.69 193 CYS A C 1
ATOM 1543 O O . CYS A 1 193 ? -11.347 21.513 26.133 1.00 55.69 193 CYS A O 1
ATOM 1545 N N . LEU A 1 194 ? -11.888 19.694 27.373 1.00 64.50 194 LEU A N 1
ATOM 1546 C CA . LEU A 1 194 ? -10.533 19.301 27.764 1.00 64.50 194 LEU A CA 1
ATOM 1547 C C . LEU A 1 194 ? -10.358 17.797 27.534 1.00 64.50 194 LEU A C 1
ATOM 1549 O O . LEU A 1 194 ? -11.019 16.981 28.183 1.00 64.50 194 LEU A O 1
ATOM 1553 N N . ILE A 1 195 ? -9.450 17.443 26.622 1.00 69.69 195 ILE A N 1
ATOM 1554 C CA . ILE A 1 195 ? -9.076 16.057 26.320 1.00 69.69 195 ILE A CA 1
ATOM 1555 C C . ILE A 1 195 ? -7.564 15.914 26.478 1.00 69.69 195 ILE A C 1
ATOM 1557 O O . ILE A 1 195 ? -6.793 16.659 25.866 1.00 69.69 195 ILE A O 1
ATOM 1561 N N . ILE A 1 196 ? -7.147 14.931 27.274 1.00 70.06 196 ILE A N 1
ATOM 1562 C CA . ILE A 1 196 ? -5.752 14.496 27.367 1.00 70.06 196 ILE A CA 1
ATOM 1563 C C . ILE A 1 196 ? -5.599 13.242 26.515 1.00 70.06 196 ILE A C 1
ATOM 1565 O O . ILE A 1 196 ? -6.392 12.314 26.654 1.00 70.06 196 ILE A O 1
ATOM 1569 N N . SER A 1 197 ? -4.591 13.208 25.642 1.00 66.69 197 SER A N 1
ATOM 1570 C CA . SER A 1 197 ? -4.291 12.051 24.794 1.00 66.69 197 SER A CA 1
ATOM 1571 C C . SER A 1 197 ? -2.809 11.680 24.845 1.00 66.69 197 SER A C 1
ATOM 1573 O O . SER A 1 197 ? -1.933 12.545 24.758 1.00 66.69 197 SER A O 1
ATOM 1575 N N . PHE A 1 198 ? -2.539 10.383 24.960 1.00 70.81 198 PHE A N 1
ATOM 1576 C CA . PHE A 1 198 ? -1.208 9.789 24.874 1.00 70.81 198 PHE A CA 1
ATOM 1577 C C . PHE A 1 198 ? -1.180 8.824 23.695 1.00 70.81 198 PHE A C 1
ATOM 1579 O O . PHE A 1 198 ? -2.014 7.923 23.628 1.00 70.81 198 PHE A O 1
ATOM 1586 N N . ASN A 1 199 ? -0.227 8.999 22.779 1.00 69.00 199 ASN A N 1
ATOM 1587 C CA . ASN A 1 199 ? -0.025 8.119 21.633 1.00 69.00 199 ASN A CA 1
ATOM 1588 C C . ASN A 1 199 ? 1.421 7.611 21.615 1.00 69.00 199 ASN A C 1
ATOM 1590 O O . ASN A 1 199 ? 2.367 8.399 21.683 1.00 69.00 199 ASN A O 1
ATOM 1594 N N . GLY A 1 200 ? 1.588 6.298 21.475 1.00 68.06 200 GLY A N 1
ATOM 1595 C CA . GLY A 1 200 ? 2.868 5.662 21.177 1.00 68.06 200 GLY A CA 1
ATOM 1596 C C . GLY A 1 200 ? 2.736 4.796 19.930 1.00 68.06 200 GLY A C 1
ATOM 1597 O O . GLY A 1 200 ? 1.803 3.998 19.825 1.00 68.06 200 GLY A O 1
ATOM 1598 N N . TYR A 1 201 ? 3.642 4.963 18.970 1.00 65.88 201 TYR A N 1
ATOM 1599 C CA . TYR A 1 201 ? 3.658 4.166 17.745 1.00 65.88 201 TYR A CA 1
ATOM 1600 C C . TYR A 1 201 ? 5.078 4.000 17.200 1.00 65.88 201 TYR A C 1
ATOM 1602 O O . TYR A 1 201 ? 5.942 4.861 17.365 1.00 65.88 201 TYR A O 1
ATOM 1610 N N . ILE A 1 202 ? 5.316 2.873 16.531 1.00 69.00 202 ILE A N 1
ATOM 1611 C CA . ILE A 1 202 ? 6.543 2.639 15.765 1.00 69.00 202 ILE A CA 1
ATOM 1612 C C . ILE A 1 202 ? 6.258 3.014 14.308 1.00 69.00 202 ILE A C 1
ATOM 1614 O O . ILE A 1 202 ? 5.336 2.469 13.701 1.00 69.00 202 ILE A O 1
ATOM 1618 N N . CYS A 1 203 ? 7.023 3.957 13.758 1.00 52.44 203 CYS A N 1
ATOM 1619 C CA . CYS A 1 203 ? 6.874 4.406 12.376 1.00 52.44 203 CYS A CA 1
ATOM 1620 C C . CYS A 1 203 ? 7.546 3.424 11.405 1.00 52.44 203 CYS A C 1
ATOM 1622 O O . CYS A 1 203 ? 8.735 3.128 11.576 1.00 52.44 203 CYS A O 1
ATOM 1624 N N . PRO A 1 204 ? 6.839 2.963 10.358 1.00 51.12 204 PRO A N 1
ATOM 1625 C CA . PRO A 1 204 ? 7.473 2.324 9.215 1.00 51.12 204 PRO A CA 1
ATOM 1626 C C . PRO A 1 204 ? 8.230 3.363 8.384 1.00 51.12 204 PRO A C 1
ATOM 1628 O O . PRO A 1 204 ? 7.652 4.373 7.987 1.00 51.12 204 PRO A O 1
ATOM 1631 N N . ASP A 1 205 ? 9.491 3.087 8.063 1.00 54.06 205 ASP A N 1
ATOM 1632 C CA . ASP A 1 205 ? 10.207 3.729 6.960 1.00 54.06 205 ASP A CA 1
ATOM 1633 C C . ASP A 1 205 ? 10.780 2.620 6.062 1.00 54.06 205 ASP A C 1
ATOM 1635 O O . ASP A 1 205 ? 11.437 1.694 6.537 1.00 54.06 205 ASP A O 1
ATOM 1639 N N . GLU A 1 206 ? 10.498 2.678 4.758 1.00 50.06 206 GLU A N 1
ATOM 1640 C CA . GLU A 1 206 ? 11.044 1.726 3.782 1.00 50.06 206 GLU A CA 1
ATOM 1641 C C . GLU A 1 206 ? 12.538 1.969 3.486 1.00 50.06 206 GLU A C 1
ATOM 1643 O O . GLU A 1 206 ? 13.155 1.162 2.787 1.00 50.06 206 GLU A O 1
ATOM 1648 N N . ARG A 1 207 ? 13.127 3.072 3.976 1.00 45.38 207 ARG A N 1
ATOM 1649 C CA . ARG A 1 207 ? 14.509 3.487 3.675 1.00 45.38 207 ARG A CA 1
ATOM 1650 C C . ARG A 1 207 ? 15.470 3.452 4.870 1.00 45.38 207 ARG A C 1
ATOM 1652 O O . ARG A 1 207 ? 16.674 3.397 4.630 1.00 45.38 207 ARG A O 1
ATOM 1659 N N . VAL A 1 208 ? 14.992 3.456 6.119 1.00 38.28 208 VAL A N 1
ATOM 1660 C CA . VAL A 1 208 ? 15.827 3.446 7.344 1.00 38.28 208 VAL A CA 1
ATOM 1661 C C . VAL A 1 208 ? 15.160 2.610 8.450 1.00 38.28 208 VAL A C 1
ATOM 1663 O O . VAL A 1 208 ? 13.940 2.515 8.512 1.00 38.28 208 VAL A O 1
ATOM 1666 N N . SER A 1 209 ? 15.960 1.971 9.318 1.00 37.62 209 SER A N 1
ATOM 1667 C CA . SER A 1 209 ? 15.483 1.147 10.443 1.00 37.62 209 SER A CA 1
ATOM 1668 C C . SER A 1 209 ? 14.445 1.874 11.309 1.00 37.62 209 SER A C 1
ATOM 1670 O O . SER A 1 209 ? 14.648 3.034 11.660 1.00 37.62 209 SER A O 1
ATOM 1672 N N . SER A 1 210 ? 13.381 1.161 11.688 1.00 42.56 210 SER A N 1
ATOM 1673 C CA . SER A 1 210 ? 12.235 1.623 12.487 1.00 42.56 210 SER A CA 1
ATOM 1674 C C . SER A 1 210 ? 12.560 2.681 13.554 1.00 42.56 210 SER A C 1
ATOM 1676 O O . SER A 1 210 ? 13.393 2.444 14.431 1.00 42.56 210 SER A O 1
ATOM 1678 N N . LEU A 1 211 ? 11.835 3.802 13.528 1.00 45.50 211 LEU A N 1
ATOM 1679 C CA . LEU A 1 211 ? 11.887 4.866 14.536 1.00 45.50 211 LEU A CA 1
ATOM 1680 C C . LEU A 1 211 ? 10.699 4.743 15.499 1.00 45.50 211 LEU A C 1
ATOM 1682 O O . LEU A 1 211 ? 9.562 4.522 15.077 1.00 45.50 211 LEU A O 1
ATOM 1686 N N . VAL A 1 212 ? 10.955 4.911 16.798 1.00 45.62 212 VAL A N 1
ATOM 1687 C CA . VAL A 1 212 ? 9.901 4.995 17.817 1.00 45.62 212 VAL A CA 1
ATOM 1688 C C . VAL A 1 212 ? 9.490 6.456 17.965 1.00 45.62 212 VAL A C 1
ATOM 1690 O O . VAL A 1 212 ? 10.322 7.302 18.294 1.00 45.62 212 VAL A O 1
ATOM 1693 N N . CYS A 1 213 ? 8.213 6.754 17.736 1.00 47.53 213 CYS A N 1
ATOM 1694 C CA . CYS A 1 213 ? 7.660 8.095 17.876 1.00 47.53 213 CYS A CA 1
ATOM 1695 C C . CYS A 1 213 ? 6.636 8.123 19.018 1.00 47.53 213 CYS A C 1
ATOM 1697 O O . CYS A 1 213 ? 5.714 7.308 19.081 1.00 47.53 213 CYS A O 1
ATOM 1699 N N . TYR A 1 214 ? 6.786 9.095 19.916 1.00 41.16 214 TYR A N 1
ATOM 1700 C CA . TYR A 1 214 ? 5.833 9.371 20.988 1.00 41.16 214 TYR A CA 1
ATOM 1701 C C . TYR A 1 214 ? 5.224 10.751 20.771 1.00 41.16 214 TYR A C 1
ATOM 1703 O O . TYR A 1 214 ? 5.939 11.703 20.458 1.00 41.16 214 TYR A O 1
ATOM 1711 N N . SER A 1 215 ? 3.910 10.875 20.957 1.00 44.19 215 SER A N 1
ATOM 1712 C CA . SER A 1 215 ? 3.255 12.181 21.005 1.00 44.19 215 SER A CA 1
ATOM 1713 C C . SER A 1 215 ? 2.236 12.222 22.141 1.00 44.19 215 SER A C 1
ATOM 1715 O O . SER A 1 215 ? 1.332 11.390 22.238 1.00 44.19 215 SER A O 1
ATOM 1717 N N . SER A 1 216 ? 2.375 13.216 23.012 1.00 43.97 216 SER A N 1
ATOM 1718 C CA . SER A 1 216 ? 1.397 13.568 24.038 1.00 43.97 216 SER A CA 1
ATOM 1719 C C . SER A 1 216 ? 0.794 14.925 23.686 1.00 43.97 216 SER A C 1
ATOM 1721 O O . SER A 1 216 ? 1.497 15.838 23.255 1.00 43.97 216 SER A O 1
ATOM 1723 N N . GLY A 1 217 ? -0.528 15.043 23.797 1.00 48.62 217 GLY A N 1
ATOM 1724 C CA . GLY A 1 217 ? -1.251 16.245 23.389 1.00 48.62 217 GLY A CA 1
ATOM 1725 C C . GLY A 1 217 ? -2.394 16.564 24.340 1.00 48.62 217 GLY A C 1
ATOM 1726 O O . GLY A 1 217 ? -3.210 15.691 24.651 1.00 48.62 217 GLY A O 1
ATOM 1727 N N . ILE A 1 218 ? -2.450 17.823 24.776 1.00 51.44 218 ILE A N 1
ATOM 1728 C CA . ILE A 1 218 ? -3.586 18.412 25.490 1.00 51.44 218 ILE A CA 1
ATOM 1729 C C . ILE A 1 218 ? -4.338 19.274 24.480 1.00 51.44 218 ILE A C 1
ATOM 1731 O O . ILE A 1 218 ? -3.797 20.259 23.979 1.00 51.44 218 ILE A O 1
ATOM 1735 N N . PHE A 1 219 ? -5.581 18.907 24.177 1.00 52.47 219 PHE A N 1
ATOM 1736 C CA . PHE A 1 219 ? -6.440 19.701 23.305 1.00 52.47 219 PHE A CA 1
ATOM 1737 C C . PHE A 1 219 ? -7.394 20.535 24.158 1.00 52.47 219 PHE A C 1
ATOM 1739 O O . PHE A 1 219 ? -8.264 20.003 24.849 1.00 52.47 219 PHE A O 1
ATOM 1746 N N . LEU A 1 220 ? -7.211 21.854 24.094 1.00 41.78 220 LEU A N 1
ATOM 1747 C CA . LEU A 1 220 ? -8.106 22.859 24.658 1.00 41.78 220 LEU A CA 1
ATOM 1748 C C . LEU A 1 220 ? -8.905 23.473 23.509 1.00 41.78 220 LEU A C 1
ATOM 1750 O O . LEU A 1 220 ? -8.348 24.180 22.669 1.00 41.78 220 LEU A O 1
ATOM 1754 N N . CYS A 1 221 ? -10.210 23.211 23.454 1.00 42.03 221 CYS A N 1
ATOM 1755 C CA . CYS A 1 221 ? -11.073 23.884 22.488 1.00 42.03 221 CYS A CA 1
ATOM 1756 C C . CYS A 1 221 ? -11.545 25.205 23.105 1.00 42.03 221 CYS A C 1
ATOM 1758 O O . CYS A 1 221 ? -12.398 25.222 23.995 1.00 42.03 221 CYS A O 1
ATOM 1760 N N . ARG A 1 222 ? -10.965 26.329 22.669 1.00 33.75 222 ARG A N 1
ATOM 1761 C CA . ARG A 1 222 ? -11.388 27.660 23.121 1.00 33.75 222 ARG A CA 1
ATOM 1762 C C . ARG A 1 222 ? -12.679 28.044 22.390 1.00 33.75 222 ARG A C 1
ATOM 1764 O O . ARG A 1 222 ? -12.642 28.712 21.363 1.00 33.75 222 ARG A O 1
ATOM 1771 N N . SER A 1 223 ? -13.825 27.605 22.907 1.00 34.31 223 SER A N 1
ATOM 1772 C CA . SER A 1 223 ? -15.121 28.159 22.507 1.00 34.31 223 SER A CA 1
ATOM 1773 C C . SER A 1 223 ? -15.267 29.551 23.127 1.00 34.31 223 SER A C 1
ATOM 1775 O O . SER A 1 223 ? -15.572 29.688 24.308 1.00 34.31 223 SER A O 1
ATOM 1777 N N . LEU A 1 224 ? -15.004 30.600 22.346 1.00 38.41 224 LEU A N 1
ATOM 1778 C CA . LEU A 1 224 ? -15.448 31.960 22.656 1.00 38.41 224 LEU A CA 1
ATOM 1779 C C . LEU A 1 224 ? -16.910 32.102 22.214 1.00 38.41 224 LEU A C 1
ATOM 1781 O O . LEU A 1 224 ? -17.190 32.708 21.184 1.00 38.41 224 LEU A O 1
ATOM 1785 N N . ARG A 1 225 ? -17.850 31.540 22.976 1.00 31.64 225 ARG A N 1
ATOM 1786 C CA . ARG A 1 225 ? -19.232 32.039 23.000 1.00 31.64 225 ARG A CA 1
ATOM 1787 C C . ARG A 1 225 ? -19.738 32.017 24.433 1.00 31.64 225 ARG A C 1
ATOM 1789 O O . ARG A 1 225 ? -20.079 30.969 24.969 1.00 31.64 225 ARG A O 1
ATOM 1796 N N . CYS A 1 226 ? -19.714 33.205 25.033 1.00 30.03 226 CYS A N 1
ATOM 1797 C CA . CYS A 1 226 ? -20.408 33.511 26.271 1.00 30.03 226 CYS A CA 1
ATOM 1798 C C . CYS A 1 226 ? -21.907 33.227 26.138 1.00 30.03 226 CYS A C 1
ATOM 1800 O O . CYS A 1 226 ? -22.489 33.357 25.059 1.00 30.03 226 CYS A O 1
ATOM 1802 N N . CYS A 1 227 ? -22.475 32.873 27.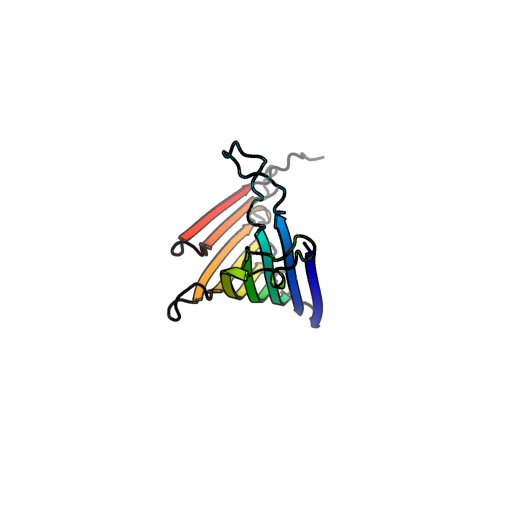285 1.00 29.45 227 CYS A N 1
ATOM 1803 C CA . CYS A 1 227 ? -23.886 32.745 27.602 1.00 29.45 227 CYS A CA 1
ATOM 1804 C C . CYS A 1 227 ? -24.771 33.856 27.014 1.00 29.45 227 CYS A C 1
ATOM 1806 O O . CYS A 1 227 ? -24.371 35.021 26.979 1.00 29.45 227 CYS A O 1
ATOM 1808 N N . PHE A 1 228 ? -26.012 33.489 26.698 1.00 31.03 228 PHE A N 1
ATOM 1809 C CA . PHE A 1 228 ? -27.179 34.224 27.181 1.00 31.03 228 PHE A CA 1
ATOM 1810 C C . PHE A 1 228 ? -28.027 33.257 28.002 1.00 31.03 228 PHE A C 1
ATOM 1812 O O . PHE A 1 228 ? -28.102 32.077 27.586 1.00 31.03 228 PHE A O 1
#

Organism: NCBI:txid433724

pLDDT: mean 81.7, std 18.08, range [29.45, 97.88]